Protein AF-A0A7C2YZ43-F1 (afdb_monomer)

Foldseek 3Di:
DPPPQQDFDDQVCQVPPVVPLVVLLQVLLQVVCAVVQPDFKHKDKDKDKDKWQDDDPPPDDDDDDPDDDDPPDDDDDDDPDPPDPDDDDDDDDDRDIDIDMAIWIFMATPPVRHTAEIEHEDHPQCFAPPIPSVVVVVVVVVVCLPDQHKYKYWFQHQDGHDDDDPDDDDDARIWIWTGHNVPPPDIDIDGHYRSDADDFDWGAGPPVVGTDTHRSSVSSVCSCVVVVVVVVVVPDD

Secondary structure (DSSP, 8-state):
----------THIIIIIHHHHHHHHHHHHHHHHHHHHTTTEEEEEEEEEEEE-PPPP---S----S-------------------PPPPP-------EEEEEEEEEEEETTT--EEEEEEE--HHHHSTT-HHHHHHHHHHHHHHTSSSEEEEEE--SSSPPPP-SSPPPS-SEEEEEE-GGGTT--EEEEE-TTSPPPEEEEE--TTT-EEEEEHHHHHHHHHHHTTHHHHTT---

Solvent-accessible surface area (backbone atoms only — not comparable to full-atom values): 14635 Å² total; per-residue (Å²): 130,83,80,78,73,79,86,45,72,62,73,61,39,70,78,75,38,36,88,59,48,53,62,45,40,52,51,34,48,44,65,63,43,36,79,72,35,49,86,52,28,42,64,42,87,45,77,48,78,48,71,35,77,55,81,70,72,85,74,82,77,82,91,74,81,94,74,80,87,79,81,82,76,86,73,94,72,98,68,94,68,83,72,76,85,74,80,82,81,83,90,74,88,74,67,67,69,42,83,42,80,50,65,35,37,41,32,24,38,53,88,82,60,46,72,40,25,40,40,40,64,64,52,72,51,51,17,35,81,96,35,50,45,19,54,56,44,53,54,50,51,52,56,41,71,76,40,83,34,23,42,33,42,37,37,84,54,81,70,63,53,76,84,90,65,93,65,83,78,78,97,57,52,29,41,36,38,39,33,46,47,91,53,58,93,52,65,49,75,48,72,39,46,62,88,39,77,56,61,68,42,74,43,65,51,59,84,93,74,44,62,48,74,47,50,46,39,64,34,49,52,48,32,39,60,75,70,40,46,73,58,71,69,61,75,73,128

Structure (mmCIF, N/CA/C/O backbone):
data_AF-A0A7C2YZ43-F1
#
_entry.id   AF-A0A7C2YZ43-F1
#
loop_
_atom_site.group_PDB
_atom_site.id
_atom_site.type_symbol
_atom_site.label_atom_id
_atom_site.label_alt_id
_atom_site.label_comp_id
_atom_site.label_asym_id
_atom_site.label_entity_id
_atom_site.label_seq_id
_atom_site.pdbx_PDB_ins_code
_atom_site.Cartn_x
_atom_site.Cartn_y
_atom_site.Cartn_z
_atom_site.occupancy
_atom_site.B_iso_or_equiv
_atom_site.auth_seq_id
_atom_site.auth_comp_id
_atom_site.auth_asym_id
_atom_site.auth_atom_id
_atom_site.pdbx_PDB_model_num
ATOM 1 N N . MET A 1 1 ? -14.573 28.182 -16.546 1.00 37.75 1 MET A N 1
ATOM 2 C CA . MET A 1 1 ? -13.762 27.321 -15.663 1.00 37.75 1 MET A CA 1
ATOM 3 C C . MET A 1 1 ? -13.106 26.285 -16.555 1.00 37.75 1 MET A C 1
ATOM 5 O O . MET A 1 1 ? -13.862 25.585 -17.217 1.00 37.75 1 MET A O 1
ATOM 9 N N . PRO A 1 2 ? -11.773 26.221 -16.688 1.00 37.78 2 PRO A N 1
ATOM 10 C CA . PRO A 1 2 ? -11.178 25.094 -17.389 1.00 37.78 2 PRO A CA 1
ATOM 11 C C . PRO A 1 2 ? -11.444 23.843 -16.545 1.00 37.78 2 PRO A C 1
ATOM 13 O O . PRO A 1 2 ? -11.175 23.846 -15.343 1.00 37.78 2 PRO A O 1
ATOM 16 N N . GLU A 1 3 ? -12.051 22.821 -17.145 1.00 41.09 3 GLU A N 1
ATOM 17 C CA . GLU A 1 3 ? -12.230 21.515 -16.512 1.00 41.09 3 GLU A CA 1
ATOM 18 C C . GLU A 1 3 ? -10.859 21.019 -16.047 1.00 41.09 3 GLU A C 1
ATOM 20 O O . GLU A 1 3 ? -9.943 20.830 -16.851 1.00 41.09 3 GLU A O 1
ATOM 25 N N . SER A 1 4 ? -10.695 20.856 -14.734 1.00 55.47 4 SER A N 1
ATOM 26 C CA . SER A 1 4 ? -9.526 20.191 -14.170 1.00 55.47 4 SER A CA 1
ATOM 27 C C . SER A 1 4 ? -9.536 18.759 -14.687 1.00 55.47 4 SER A C 1
ATOM 29 O O . SER A 1 4 ? -10.307 17.931 -14.204 1.00 55.47 4 SER A O 1
ATOM 31 N N . ARG A 1 5 ? -8.729 18.477 -15.713 1.00 72.44 5 ARG A N 1
ATOM 32 C CA . ARG A 1 5 ? -8.585 17.133 -16.271 1.00 72.44 5 ARG A CA 1
ATOM 33 C C . ARG A 1 5 ? -8.166 16.201 -15.135 1.00 72.44 5 ARG A C 1
ATOM 35 O O . ARG A 1 5 ? -7.139 16.440 -14.506 1.00 72.44 5 ARG A O 1
ATOM 42 N N . LEU A 1 6 ? -8.981 15.181 -14.862 1.00 77.00 6 LEU A N 1
ATOM 43 C CA . LEU A 1 6 ? -8.696 14.169 -13.847 1.00 77.00 6 LEU A CA 1
ATOM 44 C C . LEU A 1 6 ? -7.285 13.608 -14.070 1.00 77.00 6 LEU A C 1
ATOM 46 O O . LEU A 1 6 ? -6.979 13.117 -15.161 1.00 77.00 6 LEU A O 1
ATOM 50 N N . LEU A 1 7 ? -6.430 13.695 -13.051 1.00 84.12 7 LEU A N 1
ATOM 51 C CA . LEU A 1 7 ? -5.080 13.151 -13.107 1.00 84.12 7 LEU A CA 1
ATOM 52 C C . LEU A 1 7 ? -5.146 11.643 -12.863 1.00 84.12 7 LEU A C 1
ATOM 54 O O . LEU A 1 7 ? -5.208 11.197 -11.724 1.00 84.12 7 LEU A O 1
ATOM 58 N N . THR A 1 8 ? -5.131 10.839 -13.916 1.00 87.81 8 THR A N 1
ATOM 59 C CA . THR A 1 8 ? -5.101 9.381 -13.761 1.00 87.81 8 THR A CA 1
ATOM 60 C C . THR A 1 8 ? -3.666 8.863 -13.590 1.00 87.81 8 THR A C 1
ATOM 62 O O . THR A 1 8 ? -2.693 9.616 -13.719 1.00 87.81 8 THR A O 1
ATOM 65 N N . MET A 1 9 ? -3.514 7.578 -13.247 1.00 86.62 9 MET A N 1
ATOM 66 C CA . MET A 1 9 ? -2.198 6.966 -13.031 1.00 86.62 9 MET A CA 1
ATOM 67 C C . MET A 1 9 ? -1.336 7.059 -14.296 1.00 86.62 9 MET A C 1
ATOM 69 O O . MET A 1 9 ? -1.689 6.509 -15.342 1.00 86.62 9 MET A O 1
ATOM 73 N N . ASN A 1 10 ? -0.190 7.735 -14.202 1.00 85.75 10 ASN A N 1
ATOM 74 C CA . ASN A 1 10 ? 0.740 7.859 -15.316 1.00 85.75 10 ASN A CA 1
ATOM 75 C C . ASN A 1 10 ? 1.568 6.574 -15.434 1.00 85.75 10 ASN A C 1
ATOM 77 O O . ASN A 1 10 ? 2.425 6.298 -14.598 1.00 85.75 10 ASN A O 1
ATOM 81 N N . THR A 1 11 ? 1.338 5.801 -16.495 1.00 87.19 11 THR A N 1
ATOM 82 C CA . THR A 1 11 ? 1.968 4.485 -16.701 1.00 87.19 11 THR A CA 1
ATOM 83 C C . THR A 1 11 ? 3.494 4.549 -16.788 1.00 87.19 11 THR A C 1
ATOM 85 O O . THR A 1 11 ? 4.168 3.563 -16.508 1.00 87.19 11 THR A O 1
ATOM 88 N N . ARG A 1 12 ? 4.068 5.713 -17.123 1.00 88.44 12 ARG A N 1
ATOM 89 C CA . ARG A 1 12 ? 5.525 5.907 -17.161 1.00 88.44 12 ARG A CA 1
ATOM 90 C C . ARG A 1 12 ? 6.167 5.900 -15.775 1.00 88.44 12 ARG A C 1
ATOM 92 O O . ARG A 1 12 ? 7.369 5.665 -15.683 1.00 88.44 12 ARG A O 1
ATOM 99 N N . LEU A 1 13 ? 5.395 6.132 -14.708 1.00 90.50 13 LEU A N 1
ATOM 100 C CA . LEU A 1 13 ? 5.897 6.037 -13.336 1.00 90.50 13 LEU A CA 1
ATOM 101 C C . LEU A 1 13 ? 6.434 4.635 -13.050 1.00 90.50 13 LEU A C 1
ATOM 103 O O . LEU A 1 13 ? 7.532 4.516 -12.521 1.00 90.50 13 LEU A O 1
ATOM 107 N N . GLU A 1 14 ? 5.705 3.593 -13.453 1.00 90.25 14 GLU A N 1
ATOM 108 C CA . GLU A 1 14 ? 6.117 2.196 -13.270 1.00 90.25 14 GLU A CA 1
ATOM 109 C C . GLU A 1 14 ? 7.451 1.885 -13.956 1.00 90.25 14 GLU A C 1
ATOM 111 O O . GLU A 1 14 ? 8.295 1.198 -13.389 1.00 90.25 14 GLU A O 1
ATOM 116 N N . GLU A 1 15 ? 7.664 2.409 -15.163 1.00 85.62 15 GLU A N 1
ATOM 117 C CA . GLU A 1 15 ? 8.830 2.059 -15.978 1.00 85.62 15 GLU A CA 1
ATOM 118 C C . GLU A 1 15 ? 10.068 2.901 -15.669 1.00 85.62 15 GLU A C 1
ATOM 120 O O . GLU A 1 15 ? 11.186 2.408 -15.789 1.00 85.62 15 GLU A O 1
ATOM 125 N N . GLN A 1 16 ? 9.883 4.174 -15.313 1.00 88.62 16 GLN A N 1
ATOM 126 C CA . GLN A 1 16 ? 10.978 5.148 -15.295 1.00 88.62 16 GLN A CA 1
ATOM 127 C C . GLN A 1 16 ? 11.302 5.656 -13.894 1.00 88.62 16 GLN A C 1
ATOM 129 O O . GLN A 1 16 ? 12.459 5.947 -13.604 1.00 88.62 16 GLN A O 1
ATOM 134 N N . LEU A 1 17 ? 10.295 5.794 -13.027 1.00 92.50 17 LEU A N 1
ATOM 135 C CA . LEU A 1 17 ? 10.430 6.531 -11.768 1.00 92.50 17 LEU A CA 1
ATOM 136 C C . LEU A 1 17 ? 9.886 5.770 -10.557 1.00 92.50 17 LEU A C 1
ATOM 138 O O . LEU A 1 17 ? 9.711 6.372 -9.502 1.00 92.50 17 LEU A O 1
ATOM 142 N N . TRP A 1 18 ? 9.651 4.458 -10.655 1.00 92.25 18 TRP A N 1
ATOM 143 C CA . TRP A 1 18 ? 9.001 3.711 -9.577 1.00 92.25 18 TRP A CA 1
ATOM 144 C C . TRP A 1 18 ? 9.793 3.747 -8.269 1.00 92.25 18 TRP A C 1
ATOM 146 O O . TRP A 1 18 ? 9.213 3.938 -7.204 1.00 92.25 18 TRP A O 1
ATOM 156 N N . HIS A 1 19 ? 11.122 3.635 -8.353 1.00 89.56 19 HIS A N 1
ATOM 157 C CA . HIS A 1 19 ? 12.015 3.711 -7.193 1.00 89.56 19 HIS A CA 1
ATOM 158 C C . HIS A 1 19 ? 11.889 5.038 -6.422 1.00 89.56 19 HIS A C 1
ATOM 160 O O . HIS A 1 19 ? 12.095 5.070 -5.214 1.00 89.56 19 HIS A O 1
ATOM 166 N N . ASP A 1 20 ? 11.515 6.120 -7.108 1.00 92.56 20 ASP A N 1
ATOM 167 C CA . ASP A 1 20 ? 11.283 7.430 -6.503 1.00 92.56 20 ASP A CA 1
ATOM 168 C C . ASP A 1 20 ? 9.809 7.625 -6.103 1.00 92.56 20 ASP A C 1
ATOM 170 O O . ASP A 1 20 ? 9.515 8.126 -5.019 1.00 92.56 20 ASP A O 1
ATOM 174 N N . PHE A 1 21 ? 8.870 7.185 -6.942 1.00 95.38 21 PHE A N 1
ATOM 175 C CA . PHE A 1 21 ? 7.430 7.300 -6.707 1.00 95.38 21 PHE A CA 1
ATOM 176 C C . PHE A 1 21 ? 6.967 6.494 -5.495 1.00 95.38 21 PHE A C 1
ATOM 178 O O . PHE A 1 21 ? 6.260 7.022 -4.639 1.00 95.38 21 PHE A O 1
ATOM 185 N N . HIS A 1 22 ? 7.386 5.233 -5.398 1.00 95.38 22 HIS A N 1
ATOM 186 C CA . HIS A 1 22 ? 6.966 4.300 -4.353 1.00 95.38 22 HIS A CA 1
ATOM 187 C C . HIS A 1 22 ? 7.182 4.835 -2.926 1.00 95.38 22 HIS A C 1
ATOM 189 O O . HIS A 1 22 ? 6.198 4.953 -2.188 1.00 95.38 22 HIS A O 1
ATOM 195 N N . PRO A 1 23 ? 8.395 5.262 -2.521 1.00 94.94 23 PRO A N 1
ATOM 196 C CA . PRO A 1 23 ? 8.593 5.815 -1.185 1.00 94.94 23 PRO A CA 1
ATOM 197 C C . PRO A 1 23 ? 7.867 7.152 -0.983 1.00 94.94 23 PRO A C 1
ATOM 199 O O . PRO A 1 23 ? 7.385 7.418 0.119 1.00 94.94 23 PRO A O 1
ATOM 202 N N . ASN A 1 24 ? 7.743 7.990 -2.019 1.00 96.94 24 ASN A N 1
ATOM 203 C CA . ASN A 1 24 ? 7.009 9.252 -1.915 1.00 96.94 24 ASN A CA 1
ATOM 204 C C . ASN A 1 24 ? 5.505 9.033 -1.702 1.00 96.94 24 ASN A C 1
ATOM 206 O O . ASN A 1 24 ? 4.902 9.767 -0.915 1.00 96.94 24 ASN A O 1
ATOM 210 N N . MET A 1 25 ? 4.925 8.018 -2.346 1.00 97.75 25 MET A N 1
ATOM 211 C CA . MET A 1 25 ? 3.531 7.617 -2.161 1.00 97.75 25 MET A CA 1
ATOM 212 C C . MET A 1 25 ? 3.298 7.085 -0.745 1.00 97.75 25 MET A C 1
ATOM 214 O O . MET A 1 25 ? 2.351 7.510 -0.092 1.00 97.75 25 MET A O 1
ATOM 218 N N . ILE A 1 26 ? 4.196 6.242 -0.217 1.00 98.12 26 ILE A N 1
ATOM 219 C CA . ILE A 1 26 ? 4.133 5.764 1.178 1.00 98.12 26 ILE A CA 1
ATOM 220 C C . ILE A 1 26 ? 4.111 6.937 2.163 1.00 98.12 26 ILE A C 1
ATOM 222 O O . ILE A 1 26 ? 3.270 6.983 3.060 1.00 98.12 26 ILE A O 1
ATOM 226 N N . VAL A 1 27 ? 4.996 7.921 1.977 1.00 98.00 27 VAL A N 1
ATOM 227 C CA . VAL A 1 27 ? 5.023 9.120 2.827 1.00 98.00 27 VAL A CA 1
ATOM 228 C C . VAL A 1 27 ? 3.712 9.903 2.718 1.00 98.00 27 VAL A C 1
ATOM 230 O O . VAL A 1 27 ? 3.183 10.338 3.738 1.00 98.00 27 VAL A O 1
ATOM 233 N N . SER A 1 28 ? 3.162 10.063 1.512 1.00 98.25 28 SER A N 1
ATOM 234 C CA . SER A 1 28 ? 1.882 10.751 1.319 1.00 98.25 28 SER A CA 1
ATOM 235 C C . SER A 1 28 ? 0.711 9.993 1.962 1.00 98.25 28 SER A C 1
ATOM 237 O O . SER A 1 28 ? -0.116 10.633 2.611 1.00 98.25 28 SER A O 1
ATOM 239 N N . ILE A 1 29 ? 0.659 8.656 1.869 1.00 98.62 29 ILE A N 1
ATOM 240 C CA . ILE A 1 29 ? -0.343 7.825 2.565 1.00 98.62 29 ILE A CA 1
ATOM 241 C C . ILE A 1 29 ? -0.216 8.024 4.079 1.00 98.62 29 ILE A C 1
ATOM 243 O O . ILE A 1 29 ? -1.204 8.324 4.749 1.00 98.62 29 ILE A O 1
ATOM 247 N N . HIS A 1 30 ? 0.999 7.920 4.622 1.00 98.50 30 HIS A N 1
ATOM 248 C CA . HIS A 1 30 ? 1.261 8.134 6.043 1.00 98.50 30 HIS A CA 1
ATOM 249 C C . HIS A 1 30 ? 0.779 9.521 6.506 1.00 98.50 30 HIS A C 1
ATOM 251 O O . HIS A 1 30 ? 0.013 9.626 7.464 1.00 98.50 30 HIS A O 1
ATOM 257 N N . SER A 1 31 ? 1.169 10.591 5.805 1.00 98.06 31 SER A N 1
ATOM 258 C CA . SER A 1 31 ? 0.752 11.962 6.128 1.00 98.06 31 SER A CA 1
ATOM 259 C C . SER A 1 31 ? -0.758 12.171 6.017 1.00 98.06 31 SER A C 1
ATOM 261 O O . SER A 1 31 ? -1.320 12.955 6.780 1.00 98.06 31 SER A O 1
ATOM 263 N N . TRP A 1 32 ? -1.424 11.467 5.101 1.00 98.44 32 TRP A N 1
ATOM 264 C CA . TRP A 1 32 ? -2.876 11.506 4.966 1.00 98.44 32 TRP A CA 1
ATOM 265 C C . TRP A 1 32 ? -3.573 10.794 6.139 1.00 98.44 32 TRP A C 1
ATOM 267 O O . TRP A 1 32 ? -4.576 11.294 6.656 1.00 98.44 32 TRP A O 1
ATOM 277 N N . LEU A 1 33 ? -3.030 9.662 6.597 1.00 98.50 33 LEU A N 1
ATOM 278 C CA . LEU A 1 33 ? -3.612 8.844 7.664 1.00 98.50 33 LEU A CA 1
ATOM 279 C C . LEU A 1 33 ? -3.413 9.441 9.058 1.00 98.50 33 LEU A C 1
ATOM 281 O O . LEU A 1 33 ? -4.357 9.468 9.842 1.00 98.50 33 LEU A O 1
ATOM 285 N N . MET A 1 34 ? -2.221 9.952 9.373 1.00 98.00 34 MET A N 1
ATOM 286 C CA . MET A 1 34 ? -1.871 10.441 10.714 1.00 98.00 34 MET A CA 1
ATOM 287 C C . MET A 1 34 ? -2.926 11.344 11.386 1.00 98.00 34 MET A C 1
ATOM 289 O O . MET A 1 34 ? -3.354 11.012 12.493 1.00 98.00 34 MET A O 1
ATOM 293 N N . PRO A 1 35 ? -3.414 12.439 10.765 1.00 97.88 35 PRO A N 1
ATOM 294 C CA . PRO A 1 35 ? -4.409 13.306 11.402 1.00 97.88 35 PRO A CA 1
ATOM 295 C C . PRO A 1 35 ? -5.778 12.638 11.608 1.00 97.88 35 PRO A C 1
ATOM 297 O O . PRO A 1 35 ? -6.578 13.142 12.387 1.00 97.88 35 PRO A O 1
ATOM 300 N N . ARG A 1 36 ? -6.059 11.529 10.912 1.00 98.00 36 ARG A N 1
ATOM 301 C CA . ARG A 1 36 ? -7.315 10.766 11.007 1.00 98.00 36 ARG A CA 1
ATOM 302 C C . ARG A 1 36 ? -7.227 9.594 11.984 1.00 98.00 36 ARG A C 1
ATOM 304 O O . ARG A 1 36 ? -8.254 9.120 12.448 1.00 98.00 36 ARG A O 1
ATOM 311 N N . LEU A 1 37 ? -6.012 9.133 12.271 1.00 98.00 37 LEU A N 1
ATOM 312 C CA . LEU A 1 37 ? -5.727 8.056 13.220 1.00 98.00 37 LEU A CA 1
ATOM 313 C C . LEU A 1 37 ? -5.577 8.574 14.656 1.00 98.00 37 LEU A C 1
ATOM 315 O O . LEU A 1 37 ? -5.951 7.894 15.615 1.00 98.00 37 LEU A O 1
ATOM 319 N N . LEU A 1 38 ? -5.044 9.786 14.816 1.00 96.00 38 LEU A N 1
ATOM 320 C CA . LEU A 1 38 ? -4.855 10.390 16.130 1.00 96.00 38 LEU A CA 1
ATOM 321 C C . LEU A 1 38 ? -6.195 10.729 16.813 1.00 96.00 38 LEU A C 1
ATOM 323 O O . LEU A 1 38 ? -7.159 11.098 16.144 1.00 96.00 38 LEU A O 1
ATOM 327 N N . PRO A 1 39 ? -6.256 10.671 18.158 1.00 96.31 39 PRO A N 1
ATOM 328 C CA . PRO A 1 39 ? -5.169 10.323 19.083 1.00 96.31 39 PRO A CA 1
ATOM 329 C C . PRO A 1 39 ? -5.066 8.820 19.405 1.00 96.31 39 PRO A C 1
ATOM 331 O O . PRO A 1 39 ? -4.161 8.428 20.135 1.00 96.31 39 PRO A O 1
ATOM 334 N N . LYS A 1 40 ? -5.999 7.989 18.923 1.00 97.62 40 LYS A N 1
ATOM 335 C CA . LYS A 1 40 ? -6.115 6.573 19.317 1.00 97.62 40 LYS A CA 1
ATOM 336 C C . LYS A 1 40 ? -5.129 5.651 18.604 1.00 97.62 40 LYS A C 1
ATOM 338 O O . LYS A 1 40 ? -4.800 4.597 19.133 1.00 97.62 40 LYS A O 1
ATOM 343 N N . TYR A 1 41 ? -4.668 6.042 17.424 1.00 98.50 41 TYR A N 1
ATOM 344 C CA . TYR A 1 41 ? -3.772 5.256 16.589 1.00 98.50 41 TYR A CA 1
ATOM 345 C C . TYR A 1 41 ? -2.663 6.135 16.018 1.00 98.50 41 TYR A C 1
ATOM 347 O O . TYR A 1 41 ? -2.804 7.354 15.900 1.00 98.50 41 TYR A O 1
ATOM 355 N N . ALA A 1 42 ? -1.566 5.502 15.618 1.00 98.12 42 ALA A N 1
ATOM 356 C CA . ALA A 1 42 ? -0.506 6.133 14.845 1.00 98.12 42 ALA A CA 1
ATOM 357 C C . ALA A 1 42 ? -0.121 5.247 13.660 1.00 98.12 42 ALA A C 1
ATOM 359 O O . ALA A 1 42 ? -0.029 4.031 13.799 1.00 98.12 42 ALA A O 1
ATOM 360 N N . ALA A 1 43 ? 0.130 5.868 12.509 1.00 98.25 43 ALA A N 1
ATOM 361 C CA . ALA A 1 43 ? 0.821 5.223 11.402 1.00 98.25 43 ALA A CA 1
ATOM 362 C C . ALA A 1 43 ? 2.337 5.360 11.605 1.00 98.25 43 ALA A C 1
ATOM 364 O O . ALA A 1 43 ? 2.824 6.405 12.032 1.00 98.25 43 ALA A O 1
ATOM 365 N N . GLN A 1 44 ? 3.081 4.308 11.291 1.00 98.06 44 GLN A N 1
ATOM 366 C CA . GLN A 1 44 ? 4.538 4.242 11.358 1.00 98.06 44 GLN A CA 1
ATOM 367 C C . GLN A 1 44 ? 5.052 3.719 10.022 1.00 98.06 44 GLN A C 1
ATOM 369 O O . GLN A 1 44 ? 4.496 2.766 9.481 1.00 98.06 44 GLN A O 1
ATOM 374 N N . ILE A 1 45 ? 6.077 4.360 9.463 1.00 97.69 45 ILE A N 1
ATOM 375 C CA . ILE A 1 45 ? 6.757 3.848 8.270 1.00 97.69 45 ILE A CA 1
ATOM 376 C C . ILE A 1 45 ? 7.868 2.928 8.755 1.00 97.69 45 ILE A C 1
ATOM 378 O O . ILE A 1 45 ? 8.848 3.394 9.331 1.00 97.69 45 ILE A O 1
ATOM 382 N N . GLU A 1 46 ? 7.701 1.641 8.498 1.00 95.69 46 GLU A N 1
ATOM 383 C CA . GLU A 1 46 ? 8.649 0.598 8.862 1.00 95.69 46 GLU A CA 1
ATOM 384 C C . GLU A 1 46 ? 9.382 0.096 7.617 1.00 95.69 46 GLU A C 1
ATOM 386 O O . GLU A 1 46 ? 8.930 0.285 6.483 1.00 95.69 46 GLU A O 1
ATOM 391 N N . GLU A 1 47 ? 10.527 -0.551 7.816 1.00 89.44 47 GLU A N 1
ATOM 392 C CA . GLU A 1 47 ? 11.355 -1.075 6.733 1.00 89.44 47 GLU A CA 1
ATOM 393 C C . GLU A 1 47 ? 11.776 -2.518 7.011 1.00 89.44 47 GLU A C 1
ATOM 395 O O . GLU A 1 47 ? 12.052 -2.900 8.148 1.00 89.44 47 GLU A O 1
ATOM 400 N N . ARG A 1 48 ? 11.848 -3.326 5.953 1.00 83.56 48 ARG A N 1
ATOM 401 C CA . ARG A 1 48 ? 12.432 -4.669 5.987 1.00 83.56 48 ARG A CA 1
ATOM 402 C C . ARG A 1 48 ? 13.600 -4.763 5.016 1.00 83.56 48 ARG A C 1
ATOM 404 O O . ARG A 1 48 ? 13.533 -4.203 3.923 1.00 83.56 48 ARG A O 1
ATOM 411 N N . VAL A 1 49 ? 14.622 -5.526 5.397 1.00 82.62 49 VAL A N 1
ATOM 412 C CA . VAL A 1 49 ? 15.768 -5.847 4.538 1.00 82.62 49 VAL A CA 1
ATOM 413 C C . VAL A 1 49 ? 15.690 -7.312 4.127 1.00 82.62 49 VAL A C 1
ATOM 415 O O . VAL A 1 49 ? 15.462 -8.177 4.972 1.00 82.62 49 VAL A O 1
ATOM 418 N N . TYR A 1 50 ? 15.881 -7.597 2.845 1.00 80.25 50 TYR A N 1
ATOM 419 C CA . TYR A 1 50 ? 16.087 -8.955 2.344 1.00 80.25 50 TYR A CA 1
ATOM 420 C C . TYR A 1 50 ? 17.194 -8.971 1.298 1.00 80.25 50 TYR A C 1
ATOM 422 O O . TYR A 1 50 ? 17.601 -7.932 0.787 1.00 80.25 50 TYR A O 1
ATOM 430 N N . VAL A 1 51 ? 17.695 -10.161 0.989 1.00 81.56 51 VAL A N 1
ATOM 431 C CA . VAL A 1 51 ? 18.752 -10.344 -0.001 1.00 81.56 51 VAL A CA 1
ATOM 432 C C . VAL A 1 51 ? 18.130 -10.738 -1.333 1.00 81.56 51 VAL A C 1
ATOM 434 O O . VAL A 1 51 ? 17.344 -11.682 -1.397 1.00 81.56 51 VAL A O 1
ATOM 437 N N . GLU A 1 52 ? 18.490 -10.025 -2.394 1.00 79.62 52 GLU A N 1
ATOM 438 C CA . GLU A 1 52 ? 18.083 -10.339 -3.756 1.00 79.62 52 GLU A CA 1
ATOM 439 C C . GLU A 1 52 ? 19.269 -10.858 -4.569 1.00 79.62 52 GLU A C 1
ATOM 441 O O . GLU A 1 52 ? 20.288 -10.183 -4.727 1.00 79.62 52 GLU A O 1
ATOM 446 N N . HIS A 1 53 ? 19.114 -12.059 -5.119 1.00 76.00 53 HIS A N 1
ATOM 447 C CA . HIS A 1 53 ? 20.042 -12.659 -6.065 1.00 76.00 53 HIS A CA 1
ATOM 448 C C . HIS A 1 53 ? 19.562 -12.280 -7.470 1.00 76.00 53 HIS A C 1
ATOM 450 O O . HIS A 1 53 ? 18.618 -12.856 -8.015 1.00 76.00 53 HIS A O 1
ATOM 456 N N . THR A 1 54 ? 20.145 -11.227 -8.039 1.00 64.19 54 THR A N 1
ATOM 457 C CA . THR A 1 54 ? 19.820 -10.771 -9.395 1.00 64.19 54 THR A CA 1
ATOM 458 C C . THR A 1 54 ? 20.564 -11.587 -10.453 1.00 64.19 54 THR A C 1
ATOM 460 O O . THR A 1 54 ? 21.659 -12.099 -10.210 1.00 64.19 54 THR A O 1
ATOM 463 N N . GLU A 1 55 ? 19.984 -11.694 -11.656 1.00 55.22 55 GLU A N 1
ATOM 464 C CA . GLU A 1 55 ? 20.777 -12.060 -12.831 1.00 55.22 55 GLU A CA 1
ATOM 465 C C . GLU A 1 55 ? 21.801 -10.947 -13.097 1.00 55.22 55 GLU A C 1
ATOM 467 O O . GLU A 1 55 ? 21.462 -9.765 -12.975 1.00 55.22 55 GLU A O 1
ATOM 472 N N . PRO A 1 56 ? 23.055 -11.294 -13.420 1.00 48.19 56 PRO A N 1
ATOM 473 C CA . PRO A 1 56 ? 24.131 -10.322 -13.487 1.00 48.19 56 PRO A CA 1
ATOM 474 C C . PRO A 1 56 ? 23.854 -9.280 -14.576 1.00 48.19 56 PRO A C 1
ATOM 476 O O . PRO A 1 56 ? 23.839 -9.589 -15.766 1.00 48.19 56 PRO A O 1
ATOM 479 N N . VAL A 1 57 ? 23.718 -8.013 -14.178 1.00 50.62 57 VAL A N 1
ATOM 480 C CA . VAL A 1 57 ? 24.017 -6.898 -15.083 1.00 50.62 57 VAL A CA 1
ATOM 481 C C . VAL A 1 57 ? 25.523 -6.980 -15.342 1.00 50.62 57 VAL A C 1
ATOM 483 O O . VAL A 1 57 ? 26.278 -7.008 -14.366 1.00 50.62 57 VAL A O 1
ATOM 486 N N . PRO A 1 58 ? 26.004 -7.063 -16.598 1.00 43.09 58 PRO A N 1
ATOM 487 C CA . PRO A 1 58 ? 27.432 -7.154 -16.857 1.00 43.09 58 PRO A CA 1
ATOM 488 C C . PRO A 1 58 ? 28.120 -5.911 -16.289 1.00 43.09 58 PRO A C 1
ATOM 490 O O . PRO A 1 58 ? 28.018 -4.813 -16.839 1.00 43.09 58 PRO A O 1
ATOM 493 N N . ALA A 1 59 ? 28.808 -6.088 -15.161 1.00 48.78 59 ALA A N 1
ATOM 494 C CA . ALA A 1 59 ? 29.626 -5.062 -14.546 1.00 48.78 59 ALA A CA 1
ATOM 495 C C . ALA A 1 59 ? 30.809 -4.797 -15.479 1.00 48.78 59 ALA A C 1
ATOM 497 O O . ALA A 1 59 ? 31.825 -5.494 -15.466 1.00 48.78 59 ALA A O 1
ATOM 498 N N . ARG A 1 60 ? 30.673 -3.802 -16.354 1.00 49.00 60 ARG A N 1
ATOM 499 C CA . ARG A 1 60 ? 31.818 -3.272 -17.082 1.00 49.00 60 ARG A CA 1
ATOM 500 C C . ARG A 1 60 ? 32.688 -2.539 -16.056 1.00 49.00 60 ARG A C 1
ATOM 502 O O . ARG A 1 60 ? 32.272 -1.495 -15.577 1.00 49.00 60 ARG A O 1
ATOM 509 N N . GLN A 1 61 ? 33.892 -3.079 -15.810 1.00 45.88 61 GLN A N 1
ATOM 510 C CA . GLN A 1 61 ? 34.974 -2.549 -14.950 1.00 45.88 61 GLN A CA 1
ATOM 511 C C . GLN A 1 61 ? 34.731 -2.778 -13.440 1.00 45.88 61 GLN A C 1
ATOM 513 O O . GLN A 1 61 ? 33.652 -2.511 -12.944 1.00 45.88 61 GLN A O 1
ATOM 518 N N . VAL A 1 62 ? 35.650 -3.277 -12.608 1.00 47.09 62 VAL A N 1
ATOM 519 C CA . VAL A 1 62 ? 37.118 -3.292 -12.616 1.00 47.09 62 VAL A CA 1
ATOM 520 C C . VAL A 1 62 ? 37.572 -4.563 -11.875 1.00 47.09 62 VAL A C 1
ATOM 522 O O . VAL A 1 62 ? 37.390 -4.655 -10.667 1.00 47.09 62 VAL A O 1
ATOM 525 N N . PHE A 1 63 ? 38.207 -5.520 -12.554 1.00 42.41 63 PHE A N 1
ATOM 526 C CA . PHE A 1 63 ? 39.125 -6.444 -11.879 1.00 42.41 63 PHE A CA 1
ATOM 527 C C . PHE A 1 63 ? 40.539 -6.019 -12.274 1.00 42.41 63 PHE A C 1
ATOM 529 O O . PHE A 1 63 ? 40.954 -6.219 -13.415 1.00 42.41 63 PHE A O 1
ATOM 536 N N . ARG A 1 64 ? 41.244 -5.341 -11.365 1.00 45.00 64 ARG A N 1
ATOM 537 C CA . ARG A 1 64 ? 42.679 -5.060 -11.485 1.00 45.00 64 ARG A CA 1
ATOM 538 C C . ARG A 1 64 ? 43.392 -5.956 -10.475 1.00 45.00 64 ARG A C 1
ATOM 540 O O . ARG A 1 64 ? 43.258 -5.703 -9.285 1.00 45.00 64 ARG A O 1
ATOM 547 N N . PRO A 1 65 ? 44.089 -7.017 -10.904 1.00 44.94 65 PRO A N 1
ATOM 548 C CA . PRO A 1 65 ? 44.975 -7.735 -10.003 1.00 44.94 65 PRO A CA 1
ATOM 549 C C . PRO A 1 65 ? 46.149 -6.812 -9.643 1.00 44.94 65 PRO A C 1
ATOM 551 O O . PRO A 1 65 ? 46.827 -6.303 -10.533 1.00 44.94 65 PRO A O 1
ATOM 554 N N . ASP A 1 66 ? 46.370 -6.576 -8.350 1.00 48.88 66 ASP A N 1
ATOM 555 C CA . ASP A 1 66 ? 47.323 -5.562 -7.870 1.00 48.88 66 ASP A CA 1
ATOM 556 C C . ASP A 1 66 ? 48.802 -5.951 -8.014 1.00 48.88 66 ASP A C 1
ATOM 558 O O . ASP A 1 66 ? 49.675 -5.116 -7.796 1.00 48.88 66 ASP A O 1
ATOM 562 N N . VAL A 1 67 ? 49.132 -7.182 -8.415 1.00 47.44 67 VAL A N 1
ATOM 563 C CA . VAL A 1 67 ? 50.529 -7.588 -8.617 1.00 47.44 67 VAL A CA 1
ATOM 564 C C . VAL A 1 67 ? 50.637 -8.629 -9.731 1.00 47.44 67 VAL A C 1
ATOM 566 O O . VAL A 1 67 ? 50.141 -9.746 -9.606 1.00 47.44 67 VAL A O 1
ATOM 569 N N . VAL A 1 68 ? 51.374 -8.287 -10.790 1.00 45.78 68 VAL A N 1
ATOM 570 C CA . VAL A 1 68 ? 52.006 -9.254 -11.696 1.00 45.78 68 VAL A CA 1
ATOM 571 C C . VAL A 1 68 ? 53.504 -9.201 -11.407 1.00 45.78 68 VAL A C 1
ATOM 573 O O . VAL A 1 68 ? 54.167 -8.221 -11.736 1.00 45.78 68 VAL A O 1
ATOM 576 N N . ILE A 1 69 ? 54.049 -10.227 -10.746 1.00 43.47 69 ILE A N 1
ATOM 577 C CA . ILE A 1 69 ? 55.501 -10.354 -10.569 1.00 43.47 69 ILE A CA 1
ATOM 578 C C . ILE A 1 69 ? 56.065 -10.930 -11.869 1.00 43.47 69 ILE A C 1
ATOM 580 O O . ILE A 1 69 ? 55.978 -12.133 -12.107 1.00 43.47 69 ILE A O 1
ATOM 584 N N . HIS A 1 70 ? 56.656 -10.085 -12.712 1.00 42.66 70 HIS A N 1
ATOM 585 C CA . HIS A 1 70 ? 57.565 -10.555 -13.752 1.00 42.66 70 HIS A CA 1
ATOM 586 C C . HIS A 1 70 ? 58.943 -10.764 -13.123 1.00 42.66 70 HIS A C 1
ATOM 588 O O . HIS A 1 70 ? 59.676 -9.812 -12.867 1.00 42.66 70 HIS A O 1
ATOM 594 N N . THR A 1 71 ? 59.302 -12.014 -12.842 1.00 36.78 71 THR A N 1
ATOM 595 C CA . THR A 1 71 ? 60.693 -12.378 -12.569 1.00 36.78 71 THR A CA 1
ATOM 596 C C . THR A 1 71 ? 61.457 -12.422 -13.889 1.00 36.78 71 THR A C 1
ATOM 598 O O . THR A 1 71 ? 61.523 -13.453 -14.556 1.00 36.78 71 THR A O 1
ATOM 601 N N . GLU A 1 72 ? 62.056 -11.298 -14.281 1.00 44.53 72 GLU A N 1
ATOM 602 C CA . GLU A 1 72 ? 63.176 -11.330 -15.221 1.00 44.53 72 GLU A CA 1
ATOM 603 C C . GLU A 1 72 ? 64.408 -11.854 -14.478 1.00 44.53 72 GLU A C 1
ATOM 605 O O . GLU A 1 72 ? 65.122 -11.124 -13.794 1.00 44.53 72 GLU A O 1
ATOM 610 N N . THR A 1 73 ? 64.654 -13.158 -14.579 1.00 35.34 73 THR A N 1
ATOM 611 C CA . THR A 1 73 ? 65.959 -13.719 -14.233 1.00 35.34 73 THR A CA 1
ATOM 612 C C . THR A 1 73 ? 66.889 -13.547 -15.427 1.00 35.34 73 THR A C 1
ATOM 614 O O . THR A 1 73 ? 66.809 -14.305 -16.394 1.00 35.34 73 THR A O 1
ATOM 617 N N . ALA A 1 74 ? 67.788 -12.566 -15.349 1.00 44.91 74 ALA A N 1
ATOM 618 C CA . ALA A 1 74 ? 69.024 -12.589 -16.116 1.00 44.91 74 ALA A CA 1
ATOM 619 C C . ALA A 1 74 ? 69.892 -13.757 -15.615 1.00 44.91 74 ALA A C 1
ATOM 621 O O . ALA A 1 74 ? 70.165 -13.858 -14.419 1.00 44.91 74 ALA A O 1
ATOM 622 N N . GLY A 1 75 ? 70.314 -14.642 -16.520 1.00 36.25 75 GLY A N 1
ATOM 623 C CA . GLY A 1 75 ? 71.267 -15.706 -16.208 1.00 36.25 75 GLY A CA 1
ATOM 624 C C . GLY A 1 75 ? 71.145 -16.907 -17.136 1.00 36.25 75 GLY A C 1
ATOM 625 O O . GLY A 1 75 ? 70.294 -17.771 -16.943 1.00 36.25 75 GLY A O 1
ATOM 626 N N . GLU A 1 76 ? 72.018 -16.965 -18.139 1.00 45.41 76 GLU A N 1
ATOM 627 C CA . GLU A 1 76 ? 72.241 -18.146 -18.970 1.00 45.41 76 GLU A CA 1
ATOM 628 C C . GLU A 1 76 ? 72.668 -19.339 -18.100 1.00 45.41 76 GLU A C 1
ATOM 630 O O . GLU A 1 76 ? 73.667 -19.290 -17.385 1.00 45.41 76 GLU A O 1
ATOM 635 N N . GLY A 1 77 ? 71.915 -20.435 -18.177 1.00 39.34 77 GLY A N 1
ATOM 636 C CA . GLY A 1 77 ? 72.250 -21.686 -17.506 1.00 39.34 77 GLY A CA 1
ATOM 637 C C . GLY A 1 77 ? 71.200 -22.755 -17.773 1.00 39.34 77 GLY A C 1
ATOM 638 O O . GLY A 1 77 ? 70.103 -22.716 -17.225 1.00 39.34 77 GLY A O 1
ATOM 639 N N . ARG A 1 78 ? 71.528 -23.715 -18.646 1.00 47.81 78 ARG A N 1
ATOM 640 C CA . ARG A 1 78 ? 70.696 -24.886 -18.967 1.00 47.81 78 ARG A CA 1
ATOM 641 C C . ARG A 1 78 ? 70.311 -25.654 -17.695 1.00 47.81 78 ARG A C 1
ATOM 643 O O . ARG A 1 78 ? 71.134 -26.366 -17.133 1.00 47.81 78 ARG A O 1
ATOM 650 N N . ALA A 1 79 ? 69.030 -25.610 -17.345 1.00 41.28 79 ALA A N 1
ATOM 651 C CA . ALA A 1 79 ? 68.351 -26.654 -16.590 1.00 41.28 79 ALA A CA 1
ATOM 652 C C . ALA A 1 79 ? 66.993 -26.905 -17.256 1.00 41.28 79 ALA A C 1
ATOM 654 O O . ALA A 1 79 ? 66.156 -26.009 -17.363 1.00 41.28 79 ALA A O 1
ATOM 655 N N . GLN A 1 80 ? 66.796 -28.123 -17.758 1.00 50.84 80 GLN A N 1
ATOM 656 C CA . GLN A 1 80 ? 65.542 -28.576 -18.349 1.00 50.84 80 GLN A CA 1
ATOM 657 C C . GLN A 1 80 ? 64.548 -28.837 -17.209 1.00 50.84 80 GLN A C 1
ATOM 659 O O . GLN A 1 80 ? 64.358 -29.966 -16.772 1.00 50.84 80 GLN A O 1
ATOM 664 N N . ALA A 1 81 ? 63.964 -27.768 -16.670 1.00 49.78 81 ALA A N 1
ATOM 665 C CA . ALA A 1 81 ? 62.834 -27.864 -15.763 1.00 49.78 81 ALA A CA 1
ATOM 666 C C . ALA A 1 81 ? 61.569 -28.041 -16.608 1.00 49.78 81 ALA A C 1
ATOM 668 O O . ALA A 1 81 ? 61.216 -27.166 -17.402 1.00 49.78 81 ALA A O 1
ATOM 669 N N . SER A 1 82 ? 60.886 -29.174 -16.452 1.00 52.91 82 SER A N 1
ATOM 670 C CA . SER A 1 82 ? 59.518 -29.352 -16.931 1.00 52.91 82 SER A CA 1
ATOM 671 C C . SER A 1 82 ? 58.635 -28.295 -16.263 1.00 52.91 82 SER A C 1
ATOM 673 O O . SER A 1 82 ? 58.190 -28.473 -15.129 1.00 52.91 82 SER A O 1
ATOM 675 N N . ARG A 1 83 ? 58.421 -27.159 -16.938 1.00 52.75 83 ARG A N 1
ATOM 676 C CA . ARG A 1 83 ? 57.410 -26.180 -16.535 1.00 52.75 83 ARG A CA 1
ATOM 677 C C . ARG A 1 83 ? 56.064 -26.887 -16.618 1.00 52.75 83 ARG A C 1
ATOM 679 O O . ARG A 1 83 ? 55.603 -27.197 -17.714 1.00 52.75 83 ARG A O 1
ATOM 686 N N . ALA A 1 84 ? 55.460 -27.174 -15.467 1.00 59.16 84 ALA A N 1
ATOM 687 C CA . ALA A 1 84 ? 54.052 -27.527 -15.419 1.00 59.16 84 ALA A CA 1
ATOM 688 C C . ALA A 1 84 ? 53.281 -26.423 -16.157 1.00 59.16 84 ALA A C 1
ATOM 690 O O . ALA A 1 84 ? 53.475 -25.241 -15.864 1.00 59.16 84 ALA A O 1
ATOM 691 N N . ALA A 1 85 ? 52.481 -26.797 -17.156 1.00 61.12 85 ALA A N 1
ATOM 692 C CA . ALA A 1 85 ? 51.612 -25.855 -17.844 1.00 61.12 85 ALA A CA 1
ATOM 693 C C . ALA A 1 85 ? 50.596 -25.336 -16.819 1.00 61.12 85 ALA A C 1
ATOM 695 O O . ALA A 1 85 ? 49.682 -26.055 -16.420 1.00 61.12 85 ALA A O 1
ATOM 696 N N . VAL A 1 86 ? 50.814 -24.120 -16.321 1.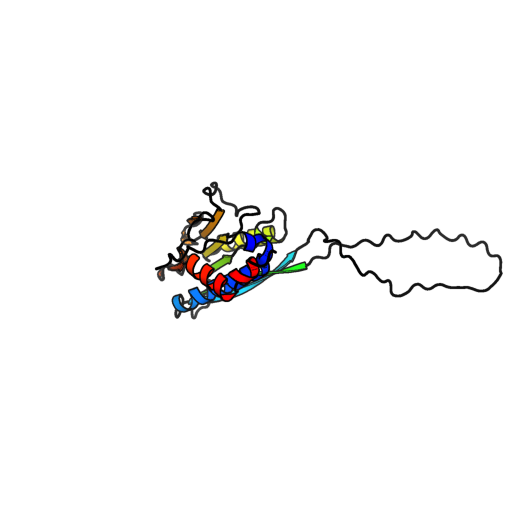00 68.38 86 VAL A N 1
ATOM 697 C CA . VAL A 1 86 ? 49.879 -23.460 -15.412 1.00 68.38 86 VAL A CA 1
ATOM 698 C C . VAL A 1 86 ? 48.674 -23.046 -16.249 1.00 68.38 86 VAL A C 1
ATOM 700 O O . VAL A 1 86 ? 48.834 -22.335 -17.238 1.00 68.38 86 VAL A O 1
ATOM 703 N N . ALA A 1 87 ? 47.485 -23.529 -15.888 1.00 71.50 87 ALA A N 1
ATOM 704 C CA . ALA A 1 87 ? 46.251 -23.131 -16.554 1.00 71.50 87 ALA A CA 1
ATOM 705 C C . ALA A 1 87 ? 46.014 -21.627 -16.351 1.00 71.50 87 ALA A C 1
ATOM 707 O O . ALA A 1 87 ? 46.090 -21.134 -15.223 1.00 71.50 87 ALA A O 1
ATOM 708 N N . GLU A 1 88 ? 45.727 -20.903 -17.432 1.00 73.38 88 GLU A N 1
ATOM 709 C CA . GLU A 1 88 ? 45.381 -19.485 -17.347 1.00 73.38 88 GLU A CA 1
ATOM 710 C C . GLU A 1 88 ? 43.976 -19.325 -16.741 1.00 73.38 88 GLU A C 1
ATOM 712 O O . GLU A 1 88 ? 43.033 -19.986 -17.193 1.00 73.38 88 GLU A O 1
ATOM 717 N N . PRO A 1 89 ? 43.801 -18.481 -15.706 1.00 68.81 89 PRO A N 1
ATOM 718 C CA . PRO A 1 89 ? 42.503 -18.308 -15.076 1.00 68.81 89 PRO A CA 1
ATOM 719 C C . PRO A 1 89 ? 41.563 -17.496 -15.974 1.00 68.81 89 PRO A C 1
ATOM 721 O O . PRO A 1 89 ? 41.888 -16.388 -16.402 1.00 68.81 89 PRO A O 1
ATOM 724 N N . ALA A 1 90 ? 40.350 -18.007 -16.189 1.00 82.06 90 ALA A N 1
ATOM 725 C CA . ALA A 1 90 ? 39.257 -17.209 -16.729 1.00 82.06 90 ALA A CA 1
ATOM 726 C C . ALA A 1 90 ? 38.696 -16.301 -15.622 1.00 82.06 90 ALA A C 1
ATOM 728 O O . ALA A 1 90 ? 38.171 -16.784 -14.618 1.00 82.06 90 ALA A O 1
ATOM 729 N N . ILE A 1 91 ? 38.802 -14.983 -15.802 1.00 79.50 91 ILE A N 1
ATOM 730 C CA . ILE A 1 91 ? 38.209 -14.002 -14.886 1.00 79.50 91 ILE A CA 1
ATOM 731 C C . ILE A 1 91 ? 36.745 -13.816 -15.281 1.00 79.50 91 ILE A C 1
ATOM 733 O O . ILE A 1 91 ? 36.444 -13.263 -16.337 1.00 79.50 91 ILE A O 1
ATOM 737 N N . LEU A 1 92 ? 35.839 -14.288 -14.426 1.00 80.50 92 LEU A N 1
ATOM 738 C CA . LEU A 1 92 ? 34.393 -14.191 -14.609 1.00 80.50 92 LEU A CA 1
ATOM 739 C C . LEU A 1 92 ? 33.777 -13.369 -13.473 1.00 80.50 92 LEU A C 1
ATOM 741 O O . LEU A 1 92 ? 34.241 -13.417 -12.334 1.00 80.50 92 LEU A O 1
ATOM 745 N N . THR A 1 93 ? 32.721 -12.616 -13.775 1.00 76.19 93 THR A N 1
ATOM 746 C CA . THR A 1 93 ? 31.964 -11.867 -12.767 1.00 76.19 93 THR A CA 1
ATOM 747 C C . THR A 1 93 ? 30.973 -12.796 -12.079 1.00 76.19 93 THR A C 1
ATOM 749 O O . THR A 1 93 ? 30.123 -13.398 -12.735 1.00 76.19 93 THR A O 1
ATOM 752 N N . LEU A 1 94 ? 31.073 -12.898 -10.755 1.00 70.88 94 LEU A N 1
ATOM 753 C CA . LEU A 1 94 ? 30.081 -13.601 -9.949 1.00 70.88 94 LEU A CA 1
ATOM 754 C C . LEU A 1 94 ? 28.828 -12.727 -9.782 1.00 70.88 94 LEU A C 1
ATOM 756 O O . LEU A 1 94 ? 28.966 -11.518 -9.573 1.00 70.88 94 LEU A O 1
ATOM 760 N N . PRO A 1 95 ? 27.615 -13.305 -9.836 1.00 69.38 95 PRO A N 1
ATOM 761 C CA . PRO A 1 95 ? 26.421 -12.599 -9.401 1.00 69.38 95 PRO A CA 1
ATOM 762 C C . PRO A 1 95 ? 26.537 -12.354 -7.895 1.00 69.38 95 PRO A C 1
ATOM 764 O O . PRO A 1 95 ? 26.531 -13.293 -7.099 1.00 69.38 95 PRO A O 1
ATOM 767 N N . MET A 1 96 ? 26.697 -11.091 -7.509 1.00 76.56 96 MET A N 1
ATOM 768 C CA . MET A 1 96 ? 26.749 -10.710 -6.103 1.00 76.56 96 MET A CA 1
ATOM 769 C C . MET A 1 96 ? 25.338 -10.376 -5.616 1.00 76.56 96 MET A C 1
ATOM 771 O O . MET A 1 96 ? 24.649 -9.593 -6.273 1.00 76.56 96 MET A O 1
ATOM 775 N N . PRO A 1 97 ? 24.897 -10.944 -4.482 1.00 75.00 97 PRO A N 1
ATOM 776 C CA . PRO A 1 97 ? 23.616 -10.589 -3.894 1.00 75.00 97 PRO A CA 1
ATOM 777 C C . PRO A 1 97 ? 23.586 -9.115 -3.475 1.00 75.00 97 PRO A C 1
ATOM 779 O O . PRO A 1 97 ? 24.589 -8.571 -3.008 1.00 75.00 97 PRO A O 1
ATOM 782 N N . THR A 1 98 ? 22.420 -8.484 -3.592 1.00 77.94 98 THR A N 1
ATOM 783 C CA . THR A 1 98 ? 22.187 -7.099 -3.161 1.00 77.94 98 THR A CA 1
ATOM 784 C C . THR A 1 98 ? 21.148 -7.051 -2.051 1.00 77.94 98 THR A C 1
ATOM 786 O O . THR A 1 98 ? 20.107 -7.700 -2.147 1.00 77.94 98 THR A O 1
ATOM 789 N N . GLU A 1 99 ? 21.398 -6.260 -1.008 1.00 80.88 99 GLU A N 1
ATOM 790 C CA . GLU A 1 99 ? 20.383 -5.976 0.008 1.00 80.88 99 GLU A CA 1
ATOM 791 C C . GLU A 1 99 ? 19.297 -5.060 -0.567 1.00 80.88 99 GLU A C 1
ATOM 793 O O . GLU A 1 99 ? 19.588 -3.983 -1.088 1.00 80.88 99 GLU A O 1
ATOM 798 N N . GLN A 1 100 ? 18.042 -5.479 -0.435 1.00 81.94 100 GLN A N 1
ATOM 799 C CA . GLN A 1 100 ? 16.859 -4.721 -0.813 1.00 81.94 100 GLN A CA 1
ATOM 800 C C . GLN A 1 100 ? 16.102 -4.262 0.424 1.00 81.94 100 GLN A C 1
ATOM 802 O O . GLN A 1 100 ? 15.902 -5.026 1.369 1.00 81.94 100 GLN A O 1
ATOM 807 N N . ARG A 1 101 ? 15.660 -3.004 0.392 1.00 83.44 101 ARG A N 1
ATOM 808 C CA . ARG A 1 101 ? 14.930 -2.333 1.470 1.00 83.44 101 ARG A CA 1
ATOM 809 C C . ARG A 1 101 ? 13.509 -2.040 1.015 1.00 83.44 101 ARG A C 1
ATOM 811 O O . ARG A 1 101 ? 13.309 -1.283 0.070 1.00 83.44 101 ARG A O 1
ATOM 818 N N . GLU A 1 102 ? 12.526 -2.618 1.692 1.00 85.56 102 GLU A N 1
ATOM 819 C CA . GLU A 1 102 ? 11.108 -2.411 1.388 1.00 85.56 102 GLU A CA 1
ATOM 820 C C . GLU A 1 102 ? 10.392 -1.751 2.559 1.00 85.56 102 GLU A C 1
ATOM 822 O O . GLU A 1 102 ? 10.446 -2.235 3.691 1.00 85.56 102 GLU A O 1
ATOM 827 N N . ARG A 1 103 ? 9.707 -0.643 2.267 1.00 92.69 103 ARG A N 1
ATOM 828 C CA . ARG A 1 103 ? 8.949 0.131 3.248 1.00 92.69 103 ARG A CA 1
ATOM 829 C C . ARG A 1 103 ? 7.478 -0.236 3.215 1.00 92.69 103 ARG A C 1
ATOM 831 O O . ARG A 1 103 ? 6.920 -0.448 2.142 1.00 92.69 103 ARG A O 1
ATOM 838 N N . TYR A 1 104 ? 6.862 -0.226 4.385 1.00 95.94 104 TYR A N 1
ATOM 839 C CA . TYR A 1 104 ? 5.433 -0.443 4.572 1.00 95.94 104 TYR A CA 1
ATOM 840 C C . TYR A 1 104 ? 4.917 0.447 5.704 1.00 95.94 104 TYR A C 1
ATOM 842 O O . TYR A 1 104 ? 5.705 1.040 6.443 1.00 95.94 104 TYR A O 1
ATOM 850 N N . ILE A 1 105 ? 3.597 0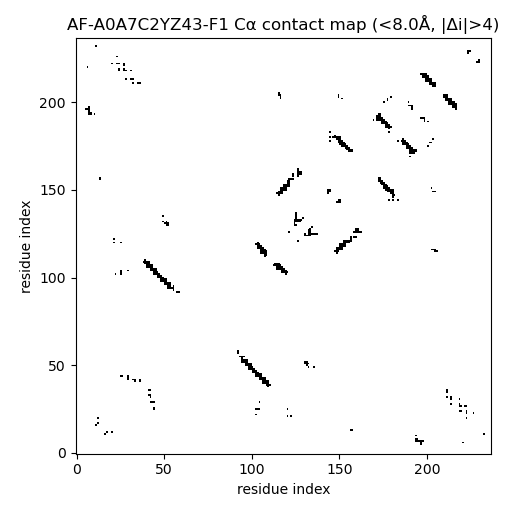.574 5.827 1.00 98.62 105 ILE A N 1
ATOM 851 C CA . ILE A 1 105 ? 2.983 1.349 6.908 1.00 98.62 105 ILE A CA 1
ATOM 852 C C . ILE A 1 105 ? 2.385 0.388 7.929 1.00 98.62 105 ILE A C 1
ATOM 854 O O . ILE A 1 105 ? 1.559 -0.455 7.587 1.00 98.62 105 ILE A O 1
ATOM 858 N N . ALA A 1 106 ? 2.779 0.545 9.185 1.00 98.56 106 ALA A N 1
ATOM 859 C CA . ALA A 1 106 ? 2.195 -0.122 10.336 1.00 98.56 106 ALA A CA 1
ATOM 860 C C . ALA A 1 106 ? 1.280 0.856 11.079 1.00 98.56 106 ALA A C 1
ATOM 862 O O . ALA A 1 106 ? 1.719 1.918 11.513 1.00 98.56 106 ALA A O 1
ATOM 863 N N . ILE A 1 107 ? 0.005 0.515 11.235 1.00 98.69 107 ILE A N 1
ATOM 864 C CA . ILE A 1 107 ? -0.914 1.237 12.114 1.00 98.69 107 ILE A CA 1
ATOM 865 C C . ILE A 1 107 ? -0.915 0.539 13.463 1.00 98.69 107 ILE A C 1
ATOM 867 O O . ILE A 1 107 ? -1.253 -0.642 13.552 1.00 98.69 107 ILE A O 1
ATOM 871 N N . VAL A 1 108 ? -0.560 1.286 14.504 1.00 98.44 108 VAL A N 1
ATOM 872 C CA . VAL A 1 108 ? -0.500 0.798 15.881 1.00 98.44 108 VAL A CA 1
ATOM 873 C C . VAL A 1 108 ? -1.493 1.538 16.768 1.00 98.44 108 VAL A C 1
ATOM 875 O O . VAL A 1 108 ? -1.721 2.738 16.588 1.00 98.44 108 VAL A O 1
ATOM 878 N N . SER A 1 109 ? -2.080 0.839 17.735 1.00 97.75 109 SER A N 1
ATOM 879 C CA . SER A 1 109 ? -2.943 1.448 18.749 1.00 97.75 109 SER A CA 1
ATOM 880 C C . SER A 1 109 ? -2.129 2.236 19.779 1.00 97.75 109 SER A C 1
ATOM 882 O O . SER A 1 109 ? -0.962 1.945 20.052 1.00 97.75 109 SER A O 1
ATOM 884 N N . LEU A 1 110 ? -2.732 3.264 20.369 1.00 96.06 110 LEU A N 1
ATOM 885 C CA . LEU A 1 110 ? -2.140 4.079 21.422 1.00 96.06 110 LEU A CA 1
ATOM 886 C C . LEU A 1 110 ? -2.977 3.968 22.707 1.00 96.06 110 LEU A C 1
ATOM 888 O O . LEU A 1 110 ? -4.201 4.061 22.651 1.00 96.06 110 LEU A O 1
ATOM 892 N N . PRO A 1 111 ? -2.338 3.811 23.883 1.00 94.25 111 PRO A N 1
ATOM 893 C CA . PRO A 1 111 ? -0.890 3.794 24.108 1.00 94.25 111 PRO A CA 1
ATOM 894 C C . PRO A 1 111 ? -0.243 2.400 24.019 1.00 94.25 111 PRO A C 1
ATOM 896 O O . PRO A 1 111 ? 0.977 2.318 24.137 1.00 94.25 111 PRO A O 1
ATOM 899 N N . SER A 1 112 ? -1.014 1.317 23.855 1.00 93.12 112 SER A N 1
ATOM 900 C CA . SER A 1 112 ? -0.506 -0.062 23.976 1.00 93.12 112 SER A CA 1
ATOM 901 C C . SER A 1 112 ? 0.473 -0.482 22.874 1.00 93.12 112 SER A C 1
ATOM 903 O O . SER A 1 112 ? 1.210 -1.443 23.076 1.00 93.12 112 SER A O 1
ATOM 905 N N . ARG A 1 113 ? 0.537 0.256 21.755 1.00 94.62 113 ARG A N 1
ATOM 906 C CA . ARG A 1 113 ? 1.406 -0.007 20.592 1.00 94.62 113 ARG A CA 1
ATOM 907 C C . ARG A 1 113 ? 1.199 -1.388 19.976 1.00 94.62 113 ARG A C 1
ATOM 909 O O . ARG A 1 113 ? 2.127 -1.970 19.421 1.00 94.62 113 ARG A O 1
ATOM 916 N N . GLU A 1 114 ? -0.019 -1.903 20.062 1.00 96.38 114 GLU A N 1
ATOM 917 C CA . GLU A 1 114 ? -0.386 -3.136 19.377 1.00 96.38 114 GLU A CA 1
ATOM 918 C C . GLU A 1 114 ? -0.492 -2.869 17.874 1.00 96.38 114 GLU A C 1
ATOM 920 O O . GLU A 1 114 ? -1.084 -1.869 17.469 1.00 96.38 114 GLU A O 1
ATOM 925 N N . LEU A 1 115 ? 0.088 -3.743 17.048 1.00 98.00 115 LEU A N 1
ATOM 926 C CA . L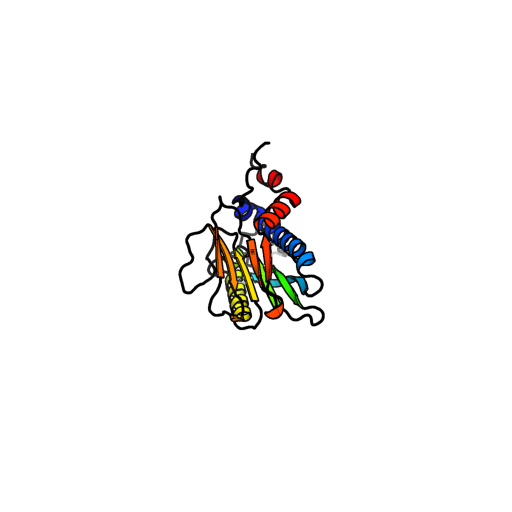EU A 1 115 ? -0.024 -3.667 15.593 1.00 98.00 115 LEU A CA 1
ATOM 927 C C . LEU A 1 115 ? -1.433 -4.078 15.160 1.00 98.00 115 LEU A C 1
ATOM 929 O O . LEU A 1 115 ? -1.857 -5.198 15.423 1.00 98.00 115 LEU A O 1
ATOM 933 N N . VAL A 1 116 ? -2.130 -3.180 14.467 1.00 98.31 116 VAL A N 1
ATOM 934 C CA . VAL A 1 116 ? -3.533 -3.364 14.070 1.00 98.31 116 VAL A CA 1
ATOM 935 C C . VAL A 1 116 ? -3.663 -3.608 12.575 1.00 98.31 116 VAL A C 1
ATOM 937 O O . VAL A 1 116 ? -4.297 -4.579 12.173 1.00 98.31 116 VAL A O 1
ATOM 940 N N . THR A 1 117 ? -3.011 -2.783 11.751 1.00 98.81 117 THR A N 1
ATOM 941 C CA . THR A 1 117 ? -3.114 -2.874 10.286 1.00 98.81 117 THR A CA 1
ATOM 942 C C . THR A 1 117 ? -1.761 -2.673 9.634 1.00 98.81 117 THR A C 1
ATOM 944 O O . THR A 1 117 ? -1.043 -1.730 9.959 1.00 98.81 117 THR A O 1
ATOM 947 N N . VAL A 1 118 ? -1.428 -3.533 8.678 1.00 98.62 118 VAL A N 1
ATOM 948 C CA . VAL A 1 118 ? -0.286 -3.362 7.778 1.00 98.62 118 VAL A CA 1
ATOM 949 C C . VAL A 1 118 ? -0.799 -2.894 6.422 1.00 98.62 118 VAL A C 1
ATOM 951 O O . VAL A 1 118 ? -1.702 -3.513 5.864 1.00 98.62 118 VAL A O 1
ATOM 954 N N . ILE A 1 119 ? -0.220 -1.819 5.889 1.00 98.75 119 ILE A N 1
ATOM 955 C CA . ILE A 1 119 ? -0.477 -1.330 4.532 1.00 98.75 119 ILE A CA 1
ATOM 956 C C . ILE A 1 119 ? 0.792 -1.505 3.697 1.00 98.75 119 ILE A C 1
ATOM 958 O O . ILE A 1 119 ? 1.831 -0.904 3.986 1.00 98.75 119 ILE A O 1
ATOM 962 N N . GLU A 1 120 ? 0.682 -2.293 2.635 1.00 98.19 120 GLU A N 1
ATOM 963 C CA . GLU A 1 120 ? 1.723 -2.551 1.645 1.00 98.19 120 GLU A CA 1
ATOM 964 C C . GLU A 1 120 ? 1.392 -1.823 0.344 1.00 98.19 120 GLU A C 1
ATOM 966 O O . GLU A 1 120 ? 0.338 -2.046 -0.249 1.00 98.19 120 GLU A O 1
ATOM 971 N N . LEU A 1 121 ? 2.310 -0.991 -0.144 1.00 97.94 121 LEU A N 1
ATOM 972 C CA . LEU A 1 121 ? 2.305 -0.568 -1.543 1.00 97.94 121 LEU A CA 1
ATOM 973 C C . LEU A 1 121 ? 3.231 -1.518 -2.301 1.00 97.94 121 LEU A C 1
ATOM 975 O O . LEU A 1 121 ? 4.428 -1.554 -2.012 1.00 97.94 121 LEU A O 1
ATOM 979 N N . LEU A 1 122 ? 2.706 -2.289 -3.252 1.00 96.25 122 LEU A N 1
ATOM 980 C CA . LEU A 1 122 ? 3.512 -3.292 -3.947 1.00 96.25 122 LEU A CA 1
ATOM 981 C C . LEU A 1 122 ? 4.640 -2.651 -4.752 1.00 96.25 122 LEU A C 1
ATOM 983 O O . LEU A 1 122 ? 4.462 -1.620 -5.393 1.00 96.25 122 LEU A O 1
ATOM 987 N N . SER A 1 123 ? 5.795 -3.305 -4.765 1.00 92.31 123 SER A N 1
ATOM 988 C CA . SER A 1 123 ? 6.919 -2.981 -5.638 1.00 92.31 123 SER A CA 1
ATOM 989 C C . SER A 1 123 ? 7.070 -4.025 -6.760 1.00 92.31 123 SER A C 1
ATOM 991 O O . SER A 1 123 ? 6.591 -5.157 -6.622 1.00 92.31 123 SER A O 1
ATOM 993 N N . PRO A 1 124 ? 7.768 -3.701 -7.868 1.00 91.06 124 PRO A N 1
ATOM 994 C CA . PRO A 1 124 ? 8.061 -4.655 -8.935 1.00 91.06 124 PRO A CA 1
ATOM 995 C C . PRO A 1 124 ? 8.701 -5.954 -8.433 1.00 91.06 124 PRO A C 1
ATOM 997 O O . PRO A 1 124 ? 8.394 -7.031 -8.948 1.00 91.06 124 PRO A O 1
ATOM 1000 N N . ALA A 1 125 ? 9.532 -5.878 -7.388 1.00 87.50 125 ALA A N 1
ATOM 1001 C CA . ALA A 1 125 ? 10.174 -7.043 -6.789 1.00 87.50 125 ALA A CA 1
ATOM 1002 C C . ALA A 1 125 ? 9.157 -8.039 -6.202 1.00 87.50 125 ALA A C 1
ATOM 1004 O O . ALA A 1 125 ? 9.358 -9.248 -6.310 1.00 87.50 125 ALA A O 1
ATOM 1005 N N . ASN A 1 126 ? 8.022 -7.563 -5.673 1.00 90.06 126 ASN A N 1
ATOM 1006 C CA . ASN A 1 126 ? 6.968 -8.414 -5.102 1.00 90.06 126 ASN A CA 1
ATOM 1007 C C . ASN A 1 126 ? 6.158 -9.169 -6.178 1.00 90.06 126 ASN A C 1
ATOM 1009 O O . ASN A 1 126 ? 5.531 -10.194 -5.895 1.00 90.06 126 ASN A O 1
ATOM 1013 N N . LYS A 1 127 ? 6.182 -8.690 -7.428 1.00 91.00 127 LYS A N 1
ATOM 1014 C CA . LYS A 1 127 ? 5.407 -9.250 -8.549 1.00 91.00 127 LYS A CA 1
ATOM 1015 C C . LYS A 1 127 ? 6.253 -10.028 -9.553 1.00 91.00 127 LYS A C 1
ATOM 1017 O O . LYS A 1 127 ? 5.707 -10.689 -10.433 1.00 91.00 127 LYS A O 1
ATOM 1022 N N . ARG A 1 128 ? 7.580 -9.976 -9.456 1.00 88.88 128 ARG A N 1
ATOM 1023 C CA . ARG A 1 128 ? 8.464 -10.700 -10.375 1.00 88.88 128 ARG A CA 1
ATOM 1024 C C . ARG A 1 128 ? 8.415 -12.204 -10.087 1.00 88.88 128 ARG A C 1
ATOM 1026 O O . ARG A 1 128 ? 8.863 -12.656 -9.034 1.00 88.88 128 ARG A O 1
ATOM 1033 N N . ALA A 1 129 ? 7.858 -12.974 -11.021 1.00 83.50 129 ALA A N 1
ATOM 10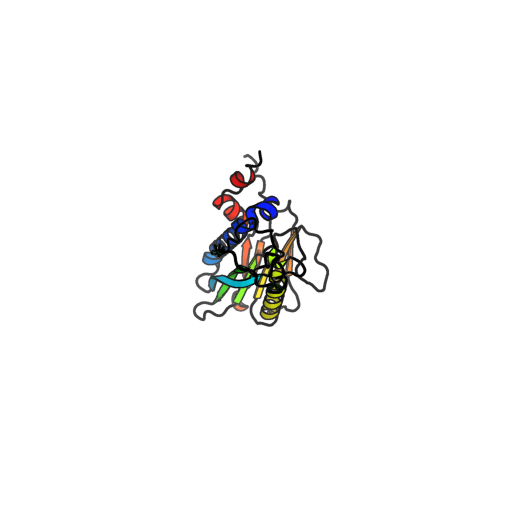34 C CA . ALA A 1 129 ? 7.753 -14.427 -10.911 1.00 83.50 129 ALA A CA 1
ATOM 1035 C C . ALA A 1 129 ? 9.134 -15.057 -10.662 1.00 83.50 129 ALA A C 1
ATOM 1037 O O . ALA A 1 129 ? 10.115 -14.697 -11.312 1.00 83.50 129 ALA A O 1
ATOM 1038 N N . GLY A 1 130 ? 9.220 -15.967 -9.689 1.00 81.88 130 GLY A N 1
ATOM 1039 C CA . GLY A 1 130 ? 10.467 -16.662 -9.351 1.00 81.88 130 GLY A CA 1
ATOM 1040 C C . GLY A 1 130 ? 11.558 -15.807 -8.685 1.00 81.88 130 GLY A C 1
ATOM 1041 O O . GLY A 1 130 ? 12.624 -16.345 -8.389 1.00 81.88 130 GLY A O 1
ATOM 1042 N N . ALA A 1 131 ? 11.324 -14.523 -8.400 1.00 84.38 131 ALA A N 1
ATOM 1043 C CA . ALA A 1 131 ? 12.295 -13.670 -7.711 1.00 84.38 131 ALA A CA 1
ATOM 1044 C C . ALA A 1 131 ? 12.289 -13.863 -6.186 1.00 84.38 131 ALA A C 1
ATOM 1046 O O . ALA A 1 131 ? 11.257 -14.205 -5.600 1.00 84.38 131 ALA A O 1
ATOM 1047 N N . ASP A 1 132 ? 13.425 -13.571 -5.539 1.00 86.12 132 ASP A N 1
ATOM 1048 C CA . ASP A 1 132 ? 13.531 -13.531 -4.072 1.00 86.12 132 ASP A CA 1
ATOM 1049 C C . ASP A 1 132 ? 12.495 -12.581 -3.462 1.00 86.12 132 ASP A C 1
ATOM 1051 O O . ASP A 1 132 ? 11.762 -12.975 -2.558 1.00 86.12 132 ASP A O 1
ATOM 1055 N N . GLY A 1 133 ? 12.345 -11.373 -4.020 1.00 87.38 133 GLY A N 1
ATOM 1056 C CA . GLY A 1 133 ? 11.394 -10.375 -3.522 1.00 87.38 133 GLY A CA 1
ATOM 1057 C C . GLY A 1 133 ? 9.943 -10.868 -3.476 1.00 87.38 133 GLY A C 1
ATOM 1058 O O . GLY A 1 133 ? 9.246 -10.635 -2.485 1.00 87.38 133 GLY A O 1
ATOM 1059 N N . ARG A 1 134 ? 9.492 -11.619 -4.492 1.00 92.44 134 ARG A N 1
ATOM 1060 C CA . ARG A 1 134 ? 8.148 -12.223 -4.514 1.00 92.44 134 ARG A CA 1
ATOM 1061 C C . ARG A 1 134 ? 8.014 -13.317 -3.463 1.00 92.44 134 ARG A C 1
ATOM 1063 O O . ARG A 1 134 ? 7.015 -13.337 -2.751 1.00 92.44 134 ARG A O 1
ATOM 1070 N N . ARG A 1 135 ? 9.004 -14.207 -3.338 1.00 92.75 135 ARG A N 1
ATOM 1071 C CA . ARG A 1 135 ? 8.984 -15.270 -2.317 1.00 92.75 135 ARG A CA 1
ATOM 1072 C C . ARG A 1 135 ? 8.922 -14.697 -0.908 1.00 92.75 135 ARG A C 1
ATOM 1074 O O . ARG A 1 135 ? 8.077 -15.112 -0.118 1.00 92.75 135 ARG A O 1
ATOM 1081 N N . GLU A 1 136 ? 9.781 -13.728 -0.614 1.00 92.31 136 GLU A N 1
ATOM 1082 C CA . GLU A 1 136 ? 9.827 -13.094 0.700 1.00 92.31 136 GLU A CA 1
ATOM 1083 C C . GLU A 1 136 ? 8.542 -12.313 0.994 1.00 92.31 136 GLU A C 1
ATOM 1085 O O . GLU A 1 136 ? 8.041 -12.352 2.118 1.00 92.31 136 GLU A O 1
ATOM 1090 N N . TYR A 1 137 ? 7.961 -11.651 -0.012 1.00 94.75 137 TYR A N 1
ATOM 1091 C CA . TYR A 1 137 ? 6.672 -10.981 0.144 1.00 94.75 137 TYR A CA 1
ATOM 1092 C C . TYR A 1 137 ? 5.534 -11.962 0.429 1.00 94.75 137 TYR A C 1
ATOM 1094 O O . TYR A 1 137 ? 4.778 -11.759 1.374 1.00 94.75 137 TYR A O 1
ATOM 1102 N N . LEU A 1 138 ? 5.418 -13.050 -0.339 1.00 96.12 138 LEU A N 1
ATOM 1103 C CA . LEU A 1 138 ? 4.352 -14.034 -0.142 1.00 96.12 138 LEU A CA 1
ATOM 1104 C C . LEU A 1 138 ? 4.464 -14.748 1.211 1.00 96.12 138 LEU A C 1
ATOM 1106 O O . LEU A 1 138 ? 3.440 -14.978 1.850 1.00 96.12 138 LEU A O 1
ATOM 1110 N N . ARG A 1 139 ? 5.685 -15.019 1.694 1.00 95.19 139 ARG A N 1
ATOM 1111 C CA . ARG A 1 139 ? 5.901 -15.547 3.049 1.00 95.19 139 ARG A CA 1
ATOM 1112 C C . ARG A 1 139 ? 5.412 -14.565 4.119 1.00 95.19 139 ARG A C 1
ATOM 1114 O O . ARG A 1 139 ? 4.696 -14.967 5.031 1.00 95.19 139 ARG A O 1
ATOM 1121 N N . LYS A 1 140 ? 5.754 -13.275 4.001 1.00 94.19 140 LYS A N 1
ATOM 1122 C CA . LYS A 1 140 ? 5.254 -12.223 4.907 1.00 94.19 140 LYS A CA 1
ATOM 1123 C C . LYS A 1 140 ? 3.729 -12.127 4.856 1.00 94.19 140 LYS A C 1
ATOM 1125 O O . LYS A 1 140 ? 3.080 -12.061 5.896 1.00 94.19 140 LYS A O 1
ATOM 1130 N N . ARG A 1 141 ? 3.158 -12.137 3.651 1.00 97.19 141 ARG A N 1
ATOM 1131 C CA . ARG A 1 141 ? 1.711 -12.102 3.431 1.00 97.19 141 ARG A CA 1
ATOM 1132 C C . ARG A 1 141 ? 1.021 -13.242 4.176 1.00 97.19 141 ARG A C 1
ATOM 1134 O O . ARG A 1 141 ? 0.077 -12.990 4.913 1.00 97.19 141 ARG A O 1
ATOM 1141 N N . GLU A 1 142 ? 1.523 -14.468 4.049 1.00 96.62 142 GLU A N 1
ATOM 1142 C CA . GLU A 1 142 ? 1.000 -15.633 4.770 1.00 96.62 142 GLU A CA 1
ATOM 1143 C C . GLU A 1 142 ? 1.078 -15.462 6.296 1.00 96.62 142 GLU A C 1
ATOM 1145 O O . GLU A 1 142 ? 0.082 -15.682 6.984 1.00 96.62 142 GLU A O 1
ATOM 1150 N N . GLN A 1 143 ? 2.213 -14.988 6.823 1.00 96.50 143 GLN A N 1
ATOM 1151 C CA . GLN A 1 143 ? 2.379 -14.721 8.258 1.00 96.50 143 GLN A CA 1
ATOM 1152 C C . GLN A 1 143 ? 1.352 -13.709 8.785 1.00 96.50 143 GLN A C 1
ATOM 1154 O O . GLN A 1 143 ? 0.764 -13.919 9.846 1.00 96.50 143 GLN A O 1
ATOM 1159 N N . ILE A 1 144 ? 1.101 -12.624 8.044 1.00 97.06 144 ILE A N 1
ATOM 1160 C CA . ILE A 1 144 ? 0.108 -11.617 8.438 1.00 97.06 144 ILE A CA 1
ATOM 1161 C C . ILE A 1 144 ? -1.307 -12.201 8.360 1.00 97.06 144 ILE A C 1
ATOM 1163 O O . ILE A 1 144 ? -2.091 -12.004 9.290 1.00 97.06 144 ILE A O 1
ATOM 1167 N N . LEU A 1 145 ? -1.629 -12.957 7.304 1.00 97.25 145 LEU A N 1
ATOM 1168 C CA . LEU A 1 145 ? -2.940 -13.596 7.144 1.00 97.25 145 LEU A CA 1
ATOM 1169 C C . LEU A 1 145 ? -3.253 -14.599 8.271 1.00 97.25 145 LEU A C 1
ATOM 1171 O O . LEU A 1 145 ? -4.418 -14.734 8.643 1.00 97.25 145 LEU A O 1
ATOM 1175 N N . GLN A 1 146 ? -2.232 -15.238 8.854 1.00 96.56 146 GLN A N 1
ATOM 1176 C CA . GLN A 1 146 ? -2.344 -16.140 10.013 1.00 96.56 146 GLN A CA 1
ATOM 1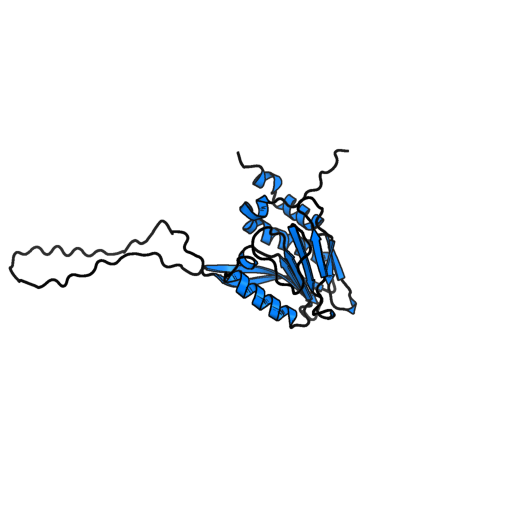177 C C . GLN A 1 146 ? -2.421 -15.415 11.372 1.00 96.56 146 GLN A C 1
ATOM 1179 O O . GLN A 1 146 ? -2.601 -16.059 12.404 1.00 96.56 146 GLN A O 1
ATOM 1184 N N . SER A 1 147 ? -2.283 -14.088 11.396 1.00 96.81 147 SER A N 1
ATOM 1185 C CA . SER A 1 147 ? -2.323 -13.266 12.613 1.00 96.81 147 SER A CA 1
ATOM 1186 C C . SER A 1 147 ? -3.659 -12.526 12.783 1.00 96.81 147 SER A C 1
ATOM 1188 O O . SER A 1 147 ? -4.500 -12.521 11.886 1.00 96.81 147 SER A O 1
ATOM 1190 N N . ALA A 1 148 ? -3.841 -11.836 13.914 1.00 95.94 148 ALA A N 1
ATOM 1191 C CA . ALA A 1 148 ? -4.989 -10.949 14.142 1.00 95.94 148 ALA A CA 1
ATOM 1192 C C . ALA A 1 148 ? -4.867 -9.573 13.447 1.00 95.94 148 ALA A C 1
ATOM 1194 O O . ALA A 1 148 ? -5.818 -8.795 13.468 1.00 95.94 148 ALA A O 1
ATOM 1195 N N . VAL A 1 149 ? -3.727 -9.280 12.810 1.00 98.12 149 VAL A N 1
ATOM 1196 C CA . VAL A 1 149 ? -3.432 -8.000 12.145 1.00 98.12 149 VAL A CA 1
ATOM 1197 C C . VAL A 1 149 ? -4.150 -7.923 10.801 1.00 98.12 149 VAL A C 1
ATOM 1199 O O . VAL A 1 149 ? -4.102 -8.881 10.027 1.00 98.12 149 VAL A O 1
ATOM 1202 N N . HIS A 1 150 ? -4.782 -6.796 10.483 1.00 98.62 150 HIS A N 1
ATOM 1203 C CA . HIS A 1 150 ? -5.371 -6.540 9.168 1.00 98.62 150 HIS A CA 1
ATOM 1204 C C . HIS A 1 150 ? -4.294 -6.289 8.107 1.00 98.62 150 HIS A C 1
ATOM 1206 O O . HIS A 1 150 ? -3.227 -5.751 8.399 1.00 98.62 150 HIS A O 1
ATOM 1212 N N . LEU A 1 151 ? -4.581 -6.638 6.855 1.00 98.75 151 LEU A N 1
ATOM 1213 C CA . LEU A 1 151 ? -3.657 -6.430 5.743 1.00 98.75 151 LEU A CA 1
ATOM 1214 C C . LEU A 1 151 ? -4.341 -5.652 4.623 1.00 98.75 151 LEU A C 1
ATOM 1216 O O . LEU A 1 151 ? -5.376 -6.083 4.119 1.00 98.75 151 LEU A O 1
ATOM 1220 N N . VAL A 1 152 ? -3.743 -4.533 4.223 1.00 98.88 152 VAL A N 1
ATOM 1221 C CA . VAL A 1 152 ? -4.139 -3.750 3.053 1.00 98.88 152 VAL A CA 1
ATOM 1222 C C . VAL A 1 152 ? -3.003 -3.780 2.036 1.00 98.88 152 VAL A C 1
ATOM 1224 O O . VAL A 1 152 ? -1.893 -3.364 2.347 1.00 98.88 152 VAL A O 1
ATOM 1227 N N . GLU A 1 153 ? -3.257 -4.259 0.823 1.00 98.75 153 GLU A N 1
ATOM 1228 C CA . GLU A 1 153 ? -2.246 -4.368 -0.240 1.00 98.75 153 GLU A CA 1
ATOM 1229 C C . GLU A 1 153 ? -2.686 -3.512 -1.431 1.00 98.75 153 GLU A C 1
ATOM 1231 O O . GLU A 1 153 ? -3.766 -3.728 -1.971 1.00 98.75 153 GLU A O 1
ATOM 1236 N N . ILE A 1 154 ? -1.874 -2.544 -1.853 1.00 98.69 154 ILE A N 1
ATOM 1237 C CA . ILE A 1 154 ? -2.165 -1.626 -2.962 1.00 98.69 154 ILE A CA 1
ATOM 1238 C C . ILE A 1 154 ? -1.256 -1.985 -4.143 1.00 98.69 154 ILE A C 1
ATOM 1240 O O . ILE A 1 154 ? -0.034 -1.847 -4.068 1.00 98.69 154 ILE A O 1
ATOM 1244 N N . ASP A 1 155 ? -1.851 -2.429 -5.248 1.00 97.81 155 ASP A N 1
ATOM 1245 C CA . ASP A 1 155 ? -1.174 -2.815 -6.488 1.00 97.81 155 ASP A CA 1
ATOM 1246 C C . ASP A 1 155 ? -1.442 -1.785 -7.593 1.00 97.81 155 ASP A C 1
ATOM 1248 O O . ASP A 1 155 ? -2.455 -1.847 -8.294 1.00 97.81 155 ASP A O 1
ATOM 1252 N N . LEU A 1 156 ? -0.505 -0.846 -7.760 1.00 96.81 156 LEU A N 1
ATOM 1253 C CA . LEU A 1 156 ? -0.523 0.144 -8.848 1.00 96.81 156 LEU A CA 1
ATOM 1254 C C . LEU A 1 156 ? 0.386 -0.253 -10.026 1.00 96.81 156 LEU A C 1
ATOM 1256 O O . LEU A 1 156 ? 0.774 0.606 -10.815 1.00 96.81 156 LEU A O 1
ATOM 1260 N N . LEU A 1 157 ? 0.772 -1.530 -10.124 1.00 95.56 157 LEU A N 1
ATOM 1261 C CA . LEU A 1 157 ? 1.693 -2.032 -11.143 1.00 95.56 157 LEU A CA 1
ATOM 1262 C C . LEU A 1 157 ? 0.920 -2.797 -12.220 1.00 95.56 157 LEU A C 1
ATOM 1264 O O . LEU A 1 157 ? 0.127 -3.689 -11.914 1.00 95.56 157 LEU A O 1
ATOM 1268 N N . LEU A 1 158 ? 1.184 -2.506 -13.488 1.00 94.44 158 LEU A N 1
ATOM 1269 C CA . LEU A 1 158 ? 0.600 -3.195 -14.637 1.00 94.44 158 LEU A CA 1
ATOM 1270 C C . LEU A 1 158 ? 1.317 -4.513 -14.925 1.00 94.44 158 LEU A C 1
ATOM 1272 O O . LEU A 1 158 ? 0.680 -5.491 -15.316 1.00 94.44 158 LEU A O 1
ATOM 1276 N N . LYS A 1 159 ? 2.641 -4.546 -14.743 1.00 92.00 159 LYS A N 1
ATOM 1277 C CA . LYS A 1 159 ? 3.477 -5.711 -15.041 1.00 92.00 159 LYS A CA 1
ATOM 1278 C C . LYS A 1 159 ? 3.614 -6.634 -13.829 1.00 92.00 159 LYS A C 1
ATOM 1280 O O . LYS A 1 159 ? 3.322 -6.283 -12.682 1.00 92.00 159 LYS A O 1
ATOM 1285 N N . GLY A 1 160 ? 4.109 -7.836 -14.111 1.00 92.31 160 GLY A N 1
ATOM 1286 C CA . GLY A 1 160 ? 4.362 -8.873 -13.119 1.00 92.31 160 GLY A CA 1
ATOM 1287 C C . GLY A 1 160 ? 3.121 -9.685 -12.750 1.00 92.31 160 GLY A C 1
ATOM 1288 O O . GLY A 1 160 ? 2.011 -9.453 -13.220 1.00 92.31 160 GLY A O 1
ATOM 1289 N N . GLU A 1 161 ? 3.339 -10.677 -11.902 1.00 94.31 161 GLU A N 1
ATOM 1290 C CA . GLU A 1 161 ? 2.333 -11.624 -11.453 1.00 94.31 161 GLU A CA 1
ATOM 1291 C C . GLU A 1 161 ? 1.467 -11.005 -10.347 1.00 94.31 161 GLU A C 1
ATOM 1293 O O . GLU A 1 161 ? 1.981 -10.440 -9.373 1.00 94.31 161 GLU A O 1
ATOM 1298 N N . ARG A 1 162 ? 0.140 -11.108 -10.488 1.00 95.38 162 ARG A N 1
ATOM 1299 C CA . ARG A 1 162 ? -0.809 -10.620 -9.478 1.00 95.38 162 ARG A CA 1
ATOM 1300 C C . ARG A 1 162 ? -0.672 -11.403 -8.170 1.00 95.38 162 ARG A C 1
ATOM 1302 O O . ARG A 1 162 ? -0.092 -12.494 -8.119 1.00 95.38 162 ARG A O 1
ATOM 1309 N N . LEU A 1 163 ? -1.166 -10.812 -7.085 1.00 94.31 163 LEU A N 1
ATOM 1310 C CA . LEU A 1 163 ? -1.229 -11.502 -5.802 1.00 94.31 163 LEU A CA 1
ATOM 1311 C C . LEU A 1 163 ? -2.211 -12.680 -5.881 1.00 94.31 163 LEU A C 1
ATOM 1313 O O . LEU A 1 163 ? -3.260 -12.551 -6.517 1.00 94.31 163 LEU A O 1
ATOM 1317 N N . PRO A 1 164 ? -1.889 -13.823 -5.252 1.00 93.94 164 PRO A N 1
ATOM 1318 C CA . PRO A 1 164 ? -2.712 -15.015 -5.365 1.00 93.94 164 PRO A CA 1
ATOM 1319 C C . PRO A 1 164 ? -4.037 -14.858 -4.607 1.00 93.94 164 PRO A C 1
ATOM 1321 O O . PRO A 1 164 ? -4.067 -14.417 -3.451 1.00 93.94 164 PRO A O 1
ATOM 1324 N N . THR A 1 165 ? -5.111 -15.265 -5.278 1.00 95.81 165 THR A N 1
ATOM 1325 C CA . THR A 1 165 ? -6.491 -15.424 -4.794 1.00 95.81 165 THR A CA 1
ATOM 1326 C C . THR A 1 165 ? -7.007 -16.783 -5.278 1.00 95.81 165 THR A C 1
ATOM 1328 O O . THR A 1 165 ? -6.431 -17.358 -6.206 1.00 95.81 165 THR A O 1
ATOM 1331 N N . VAL A 1 166 ? -8.017 -17.348 -4.609 1.00 95.81 166 VAL A N 1
ATOM 1332 C CA . VAL A 1 166 ? -8.606 -18.632 -5.032 1.00 95.81 166 VAL A CA 1
ATOM 1333 C C . VAL A 1 166 ? -9.464 -18.411 -6.275 1.00 95.81 166 VAL A C 1
ATOM 1335 O O . VAL A 1 166 ? -9.308 -19.105 -7.278 1.00 95.81 166 VAL A O 1
ATOM 1338 N N . GLU A 1 167 ? -10.344 -17.418 -6.219 1.00 96.25 167 GLU A N 1
ATOM 1339 C CA . GLU A 1 167 ? -11.127 -16.941 -7.347 1.00 96.25 167 GLU A CA 1
ATOM 1340 C C . GLU A 1 167 ? -10.279 -16.043 -8.261 1.00 96.25 167 GLU A C 1
ATOM 1342 O O . GLU A 1 167 ? -9.381 -15.348 -7.785 1.00 96.25 167 GLU A O 1
ATOM 1347 N N . PRO A 1 168 ? -10.555 -16.006 -9.577 1.00 95.44 168 PRO A N 1
ATOM 1348 C CA . PRO A 1 168 ? -9.885 -15.068 -10.467 1.00 95.44 168 PRO A CA 1
ATOM 1349 C C . PRO A 1 168 ? -10.231 -13.619 -10.103 1.00 95.44 168 PRO A C 1
ATOM 1351 O O . PRO A 1 168 ? -11.378 -13.296 -9.783 1.00 95.44 168 PRO A O 1
ATOM 1354 N N . LEU A 1 169 ? -9.243 -12.729 -10.221 1.00 96.56 169 LEU A N 1
ATOM 1355 C CA . LEU A 1 169 ? -9.468 -11.295 -10.053 1.00 96.56 169 LEU A CA 1
ATOM 1356 C C . LEU A 1 169 ? -10.397 -10.754 -11.154 1.00 96.56 169 LEU A C 1
ATOM 1358 O O . LEU A 1 169 ? -10.282 -11.181 -12.309 1.00 96.56 169 LEU A O 1
ATOM 1362 N N . PRO A 1 170 ? -11.269 -9.780 -10.833 1.00 95.50 170 PRO A N 1
ATOM 1363 C CA . PRO A 1 170 ? -11.991 -9.012 -11.843 1.00 95.50 170 PRO A CA 1
ATOM 1364 C C . PRO A 1 170 ? -11.027 -8.359 -12.838 1.00 95.50 170 PRO A C 1
ATOM 1366 O O . PRO A 1 170 ? -9.917 -7.990 -12.470 1.00 95.50 170 PRO A O 1
ATOM 1369 N N . GLU A 1 171 ? -11.444 -8.171 -14.089 1.00 95.81 171 GLU A N 1
ATOM 1370 C CA . GLU A 1 171 ? -10.587 -7.556 -15.108 1.00 95.81 171 GLU A CA 1
ATOM 1371 C C . GLU A 1 171 ? -10.360 -6.055 -14.840 1.00 95.81 171 GLU A C 1
ATOM 1373 O O . GLU A 1 171 ? -11.240 -5.219 -15.074 1.00 95.81 171 GLU A O 1
ATOM 1378 N N . ALA A 1 172 ? -9.154 -5.708 -14.390 1.00 96.56 172 ALA A N 1
ATOM 1379 C CA . ALA A 1 172 ? -8.722 -4.333 -14.145 1.00 96.56 172 ALA A CA 1
ATOM 1380 C C . ALA A 1 172 ? -7.199 -4.138 -14.277 1.00 96.56 172 ALA A C 1
ATOM 1382 O O . ALA A 1 172 ? -6.420 -5.098 -14.322 1.00 96.56 172 ALA A O 1
ATOM 1383 N N . ASP A 1 173 ? -6.773 -2.872 -14.306 1.00 96.50 173 ASP A N 1
ATOM 1384 C CA . ASP A 1 173 ? -5.356 -2.492 -14.372 1.00 96.50 173 ASP A CA 1
ATOM 1385 C C . ASP A 1 173 ? -4.712 -2.464 -12.971 1.00 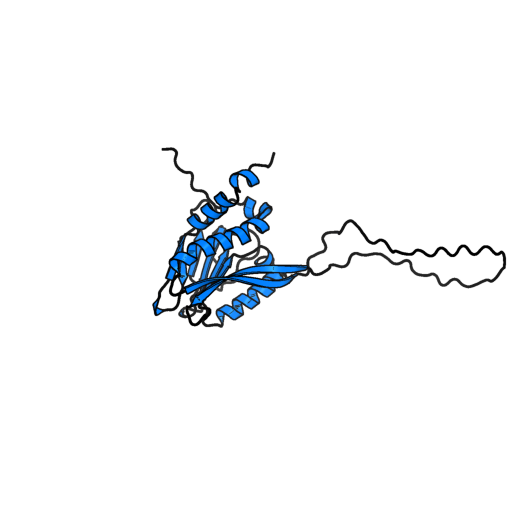96.50 173 ASP A C 1
ATOM 1387 O O . ASP A 1 173 ? -3.559 -2.879 -12.812 1.00 96.50 173 ASP A O 1
ATOM 1391 N N . TYR A 1 174 ? -5.461 -2.017 -11.958 1.00 97.62 174 TYR A N 1
ATOM 1392 C CA . TYR A 1 174 ? -4.983 -1.792 -10.593 1.00 97.62 174 TYR A CA 1
ATOM 1393 C C . TYR A 1 174 ? -5.949 -2.351 -9.554 1.00 97.62 174 TYR A C 1
ATOM 1395 O O . TYR A 1 174 ? -7.151 -2.465 -9.811 1.00 97.62 174 TYR A O 1
ATOM 1403 N N . TYR A 1 175 ? -5.409 -2.681 -8.381 1.00 98.44 175 TYR A N 1
ATOM 1404 C CA . TYR A 1 175 ? -6.154 -3.339 -7.313 1.00 98.44 175 TYR A CA 1
ATOM 1405 C C . TYR A 1 175 ? -5.754 -2.799 -5.943 1.00 98.44 175 TYR A C 1
ATOM 1407 O O . TYR A 1 175 ? -4.606 -2.421 -5.717 1.00 98.44 175 TYR A O 1
ATOM 1415 N N . ALA A 1 176 ? -6.690 -2.831 -5.005 1.00 98.62 176 ALA A N 1
ATOM 1416 C CA . ALA A 1 176 ? -6.411 -2.752 -3.585 1.00 98.62 176 ALA A CA 1
ATOM 1417 C C . ALA A 1 176 ? -7.147 -3.889 -2.871 1.00 98.62 176 ALA A C 1
ATOM 1419 O O . ALA A 1 176 ? -8.344 -4.090 -3.071 1.00 98.62 176 ALA A O 1
ATOM 1420 N N . PHE A 1 177 ? -6.421 -4.633 -2.049 1.00 98.69 177 PHE A N 1
ATOM 1421 C CA . PHE A 1 177 ? -6.928 -5.745 -1.258 1.00 98.69 177 PHE A CA 1
ATOM 1422 C C . PHE A 1 177 ? -7.075 -5.278 0.182 1.00 98.69 177 PHE A C 1
ATOM 1424 O O . PHE A 1 177 ? -6.114 -4.758 0.739 1.00 98.69 177 PHE A O 1
ATOM 1431 N N . VAL A 1 178 ? -8.238 -5.483 0.7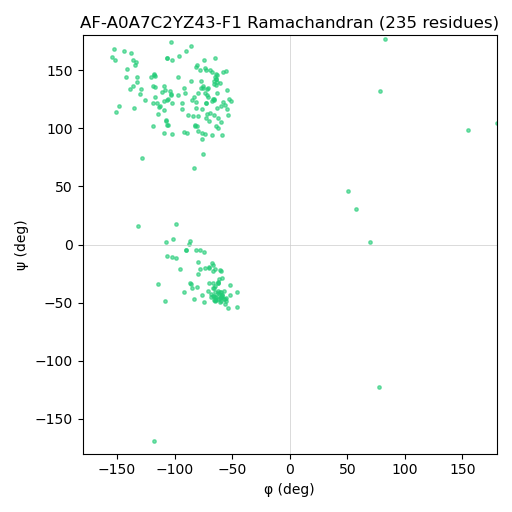92 1.00 98.69 178 VAL A N 1
ATOM 1432 C CA . VAL A 1 178 ? -8.479 -5.213 2.213 1.00 98.69 178 VAL A CA 1
ATOM 1433 C C . VAL A 1 178 ? -8.864 -6.527 2.887 1.00 98.69 178 VAL A C 1
ATOM 1435 O O . VAL A 1 178 ? -9.975 -7.035 2.745 1.00 98.69 178 VAL A O 1
ATOM 1438 N N . SER A 1 179 ? -7.902 -7.117 3.595 1.00 98.31 179 SER A N 1
ATOM 1439 C CA . SER A 1 179 ? -8.047 -8.365 4.343 1.00 98.31 179 SER A CA 1
ATOM 1440 C C . SER A 1 179 ? -8.206 -8.066 5.830 1.00 98.31 179 SER A C 1
ATOM 1442 O O . SER A 1 179 ? -7.228 -7.910 6.575 1.00 98.31 179 SER A O 1
ATOM 1444 N N . ARG A 1 180 ? -9.465 -8.006 6.259 1.00 97.94 180 ARG A N 1
ATOM 1445 C CA . ARG A 1 180 ? -9.862 -7.887 7.665 1.00 97.94 180 ARG A CA 1
ATOM 1446 C C . ARG A 1 180 ? -9.690 -9.228 8.360 1.00 97.94 180 ARG A C 1
ATOM 1448 O O . ARG A 1 180 ? -10.058 -10.256 7.799 1.00 97.94 180 ARG A O 1
ATOM 1455 N N . SER A 1 181 ? -9.103 -9.238 9.550 1.00 97.00 181 SER A N 1
ATOM 1456 C CA . SER A 1 181 ? -8.669 -10.493 10.177 1.00 97.00 181 SER A CA 1
ATOM 1457 C C . SER A 1 181 ? -9.871 -11.325 10.621 1.00 97.00 181 SER A C 1
ATOM 1459 O O . SER A 1 181 ? -9.865 -12.545 10.487 1.00 97.00 181 SER A O 1
ATOM 1461 N N . GLU A 1 182 ? -10.942 -10.652 11.027 1.00 94.94 182 GLU A N 1
ATOM 1462 C CA . GLU A 1 182 ? -12.228 -11.200 11.433 1.00 94.94 182 GLU A CA 1
ATOM 1463 C C . GLU A 1 182 ? -13.057 -11.806 10.290 1.00 94.94 182 GLU A C 1
ATOM 1465 O O . GLU A 1 182 ? -13.954 -12.602 10.560 1.00 94.94 182 GLU A O 1
ATOM 1470 N N . TYR A 1 183 ? -12.775 -11.454 9.029 1.00 94.44 183 TYR A N 1
ATOM 1471 C CA . TYR A 1 183 ? -13.518 -11.954 7.861 1.00 94.44 183 TYR A CA 1
ATOM 1472 C C . TYR A 1 183 ? -12.733 -12.964 7.026 1.00 94.44 183 TYR A C 1
ATOM 1474 O O . TYR A 1 183 ? -13.242 -13.463 6.020 1.00 94.44 183 TYR A O 1
ATOM 1482 N N . ARG A 1 184 ? -11.510 -13.316 7.437 1.00 95.44 184 ARG A N 1
ATOM 1483 C CA . ARG A 1 184 ? -10.717 -14.329 6.734 1.00 95.44 184 ARG A CA 1
ATOM 1484 C C . ARG A 1 184 ? -11.449 -15.682 6.721 1.00 95.44 184 ARG A C 1
ATOM 1486 O O . ARG A 1 184 ? -12.028 -16.069 7.736 1.00 95.44 184 ARG A O 1
ATOM 1493 N N . PRO A 1 185 ? -11.422 -16.413 5.588 1.00 95.62 185 PRO A N 1
ATOM 1494 C CA . PRO A 1 185 ? -10.516 -16.228 4.447 1.00 95.62 185 PRO A CA 1
ATOM 1495 C C . PRO A 1 185 ? -10.969 -15.210 3.382 1.00 95.62 185 PRO A C 1
ATOM 1497 O O . PRO A 1 185 ? -10.265 -15.054 2.387 1.00 95.62 185 PRO A O 1
ATOM 1500 N N . ALA A 1 186 ? -12.099 -14.516 3.553 1.00 96.88 186 ALA A N 1
ATOM 1501 C CA . ALA A 1 186 ? -12.556 -13.529 2.578 1.00 96.88 186 ALA A CA 1
ATOM 1502 C C . ALA A 1 186 ? -11.651 -12.280 2.542 1.00 96.88 186 ALA A C 1
ATOM 1504 O O . ALA A 1 186 ? -11.045 -11.887 3.543 1.00 96.88 186 ALA A O 1
ATOM 1505 N N . VAL A 1 187 ? -11.578 -11.647 1.369 1.00 97.50 187 VAL A N 1
ATOM 1506 C CA . VAL A 1 187 ? -10.853 -10.394 1.126 1.00 97.50 187 VAL A CA 1
ATOM 1507 C C . VAL A 1 187 ? -11.713 -9.471 0.269 1.00 97.50 187 VAL A C 1
ATOM 1509 O O . VAL A 1 187 ? -12.331 -9.909 -0.700 1.00 97.50 187 VAL A O 1
ATOM 1512 N N . GLU A 1 188 ? -11.755 -8.190 0.620 1.00 98.00 188 GLU A N 1
ATOM 1513 C CA . GLU A 1 188 ? -12.422 -7.173 -0.190 1.00 98.00 188 GLU A CA 1
ATOM 1514 C C . GLU A 1 188 ? -11.438 -6.688 -1.263 1.00 98.00 188 GLU A C 1
ATOM 1516 O O . GLU A 1 188 ? -10.325 -6.270 -0.939 1.00 98.00 188 GLU A O 1
ATOM 1521 N N . VAL A 1 189 ? -11.822 -6.759 -2.541 1.00 98.19 189 VAL A N 1
ATOM 1522 C CA . VAL A 1 189 ? -10.969 -6.341 -3.664 1.00 98.19 189 VAL A CA 1
ATOM 1523 C C . VAL A 1 189 ? -11.593 -5.140 -4.361 1.00 98.19 189 VAL A C 1
ATOM 1525 O O . VAL A 1 189 ? -12.630 -5.249 -5.013 1.00 98.19 189 VAL A O 1
ATOM 1528 N N . TYR A 1 190 ? -10.926 -3.998 -4.250 1.00 98.50 190 TYR A N 1
ATOM 1529 C CA . TYR A 1 190 ? -11.223 -2.785 -5.000 1.00 98.50 190 TYR A CA 1
ATOM 1530 C C . TYR A 1 190 ? -10.385 -2.799 -6.272 1.00 98.50 190 TYR A C 1
ATOM 1532 O O . TYR A 1 190 ? -9.195 -3.098 -6.217 1.00 98.50 190 TYR A O 1
ATOM 1540 N N . TYR A 1 191 ? -10.980 -2.484 -7.416 1.00 97.88 191 TYR A N 1
ATOM 1541 C CA . TYR A 1 191 ? -10.309 -2.575 -8.709 1.00 97.88 191 TYR A CA 1
ATOM 1542 C C . TYR A 1 191 ? -10.723 -1.419 -9.616 1.00 97.88 191 TYR A C 1
ATOM 1544 O O . TYR A 1 191 ? -11.858 -0.950 -9.551 1.00 97.88 191 TYR A O 1
ATOM 1552 N N . TRP A 1 192 ? -9.788 -0.927 -10.428 1.00 97.38 192 TRP A N 1
ATOM 1553 C CA . TRP A 1 192 ? -10.030 0.190 -11.342 1.00 97.38 192 TRP A CA 1
ATOM 1554 C C . TRP A 1 192 ? -9.087 0.156 -12.546 1.00 97.38 192 TRP A C 1
ATOM 1556 O O . TRP A 1 192 ? -8.042 -0.508 -12.552 1.00 97.38 192 TRP A O 1
ATOM 1566 N N . ARG A 1 193 ? -9.475 0.870 -13.600 1.00 95.38 193 ARG A N 1
ATOM 1567 C CA . ARG A 1 193 ? -8.718 0.993 -14.850 1.00 95.38 193 ARG A CA 1
ATOM 1568 C C . ARG A 1 193 ? -7.862 2.253 -14.867 1.00 95.38 193 ARG A C 1
ATOM 1570 O O . ARG A 1 193 ? -8.095 3.218 -14.141 1.00 95.38 193 ARG A O 1
ATOM 1577 N N . ARG A 1 194 ? -6.870 2.286 -15.755 1.00 91.12 194 ARG A N 1
ATOM 1578 C CA . ARG A 1 194 ? -5.905 3.395 -15.881 1.00 91.12 194 ARG A CA 1
ATOM 1579 C C . ARG A 1 194 ? -6.494 4.762 -16.197 1.00 91.12 194 ARG A C 1
ATOM 1581 O O . ARG A 1 194 ? -5.830 5.771 -15.990 1.00 91.12 194 ARG A O 1
ATOM 1588 N N . ASN A 1 195 ? -7.684 4.791 -16.776 1.00 89.88 195 ASN A N 1
ATOM 1589 C CA . ASN A 1 195 ? -8.404 5.994 -17.173 1.00 89.88 195 ASN A CA 1
ATOM 1590 C C . ASN A 1 195 ? -9.504 6.370 -16.169 1.00 89.88 195 ASN A C 1
ATOM 1592 O O . ASN A 1 195 ? -10.251 7.314 -16.416 1.00 89.88 195 ASN A O 1
ATOM 1596 N N . GLU A 1 196 ? -9.600 5.646 -15.057 1.00 93.06 196 GLU A N 1
ATOM 1597 C CA . GLU A 1 196 ? -10.560 5.885 -13.989 1.00 93.06 196 GLU A CA 1
ATOM 1598 C C . GLU A 1 196 ? -9.885 6.586 -12.806 1.00 93.06 196 GLU A C 1
ATOM 1600 O O . GLU A 1 196 ? -8.661 6.563 -12.639 1.00 93.06 196 GLU A O 1
ATOM 1605 N N . ARG A 1 197 ? -10.709 7.233 -11.979 1.00 94.56 197 ARG A N 1
ATOM 1606 C CA . ARG A 1 197 ? -10.278 7.787 -10.695 1.00 94.56 197 ARG A CA 1
ATOM 1607 C C . ARG A 1 197 ? -9.887 6.634 -9.767 1.00 94.56 197 ARG A C 1
ATOM 1609 O O . ARG A 1 197 ? -10.617 5.649 -9.692 1.00 94.56 197 ARG A O 1
ATOM 1616 N N . MET A 1 198 ? -8.788 6.778 -9.028 1.00 96.50 198 MET A N 1
ATOM 1617 C CA . MET A 1 198 ? -8.449 5.812 -7.981 1.00 96.50 198 MET A CA 1
ATOM 1618 C C . MET A 1 198 ? -9.529 5.819 -6.881 1.00 96.50 198 MET A C 1
ATOM 1620 O O . MET A 1 198 ? -10.024 6.893 -6.520 1.00 96.50 198 MET A O 1
ATOM 1624 N N . PRO A 1 199 ? -9.916 4.652 -6.341 1.00 97.69 199 PRO A N 1
ATOM 1625 C CA . PRO A 1 199 ? -11.000 4.566 -5.373 1.00 97.69 199 PRO A CA 1
ATOM 1626 C C . PRO A 1 199 ? -10.584 5.083 -3.993 1.00 97.69 199 PRO A C 1
ATOM 1628 O O . PRO A 1 199 ? -9.409 5.095 -3.627 1.00 97.69 199 PRO A O 1
ATOM 1631 N N . THR A 1 200 ? -11.580 5.443 -3.191 1.00 98.50 200 THR A N 1
ATOM 1632 C CA . THR A 1 200 ? -11.414 5.551 -1.741 1.00 98.50 200 THR A CA 1
ATOM 1633 C C . THR A 1 200 ? -11.568 4.160 -1.135 1.00 98.50 200 THR A C 1
ATOM 1635 O O . THR A 1 200 ? -12.572 3.500 -1.402 1.00 98.50 200 THR A O 1
ATOM 1638 N N . ILE A 1 201 ? -10.597 3.717 -0.335 1.00 98.56 201 ILE A N 1
ATOM 1639 C CA . ILE A 1 201 ? -10.585 2.376 0.269 1.00 98.56 201 ILE A CA 1
ATOM 1640 C C . ILE A 1 201 ? -10.622 2.447 1.800 1.00 98.56 201 ILE A C 1
ATOM 1642 O O . ILE A 1 201 ? -10.047 3.370 2.383 1.00 98.56 201 ILE A O 1
ATOM 1646 N N . PRO A 1 202 ? -11.269 1.489 2.481 1.00 98.38 202 PRO A N 1
ATOM 1647 C CA . PRO A 1 202 ? -11.265 1.438 3.931 1.00 98.38 202 PRO A CA 1
ATOM 1648 C C . PRO A 1 202 ? -9.930 0.920 4.463 1.00 98.38 202 PRO A C 1
ATOM 1650 O O . PRO A 1 202 ? -9.383 -0.075 3.988 1.00 98.38 202 PRO A O 1
ATOM 1653 N N . ILE A 1 203 ? -9.432 1.585 5.497 1.00 98.69 203 ILE A N 1
ATOM 1654 C CA . ILE A 1 203 ? -8.303 1.149 6.305 1.00 98.69 203 ILE A CA 1
ATOM 1655 C C . ILE A 1 203 ? -8.875 0.687 7.647 1.00 98.69 203 ILE A C 1
ATOM 1657 O O . ILE A 1 203 ? -9.260 1.539 8.457 1.00 98.69 203 ILE A O 1
ATOM 1661 N N . PRO A 1 204 ? -8.992 -0.634 7.871 1.00 98.38 204 PRO A N 1
ATOM 1662 C CA . PRO A 1 204 ? -9.591 -1.167 9.087 1.00 98.38 204 PRO A CA 1
ATOM 1663 C C . PRO A 1 204 ? -8.756 -0.792 10.315 1.00 98.38 204 PRO A C 1
ATOM 1665 O O . PRO A 1 204 ? -7.528 -0.693 10.239 1.00 98.38 204 PRO A O 1
ATOM 1668 N N . LEU A 1 205 ? -9.435 -0.576 11.436 1.00 98.12 205 LEU A N 1
ATOM 1669 C CA . LEU A 1 205 ? -8.864 -0.423 12.773 1.00 98.12 205 LEU A CA 1
ATOM 1670 C C . LEU A 1 205 ? -9.394 -1.552 13.666 1.00 98.12 205 LEU A C 1
ATOM 1672 O O . LEU A 1 205 ? -10.015 -2.490 13.170 1.00 98.12 205 LEU A O 1
ATOM 1676 N N . LEU A 1 206 ? -9.183 -1.472 14.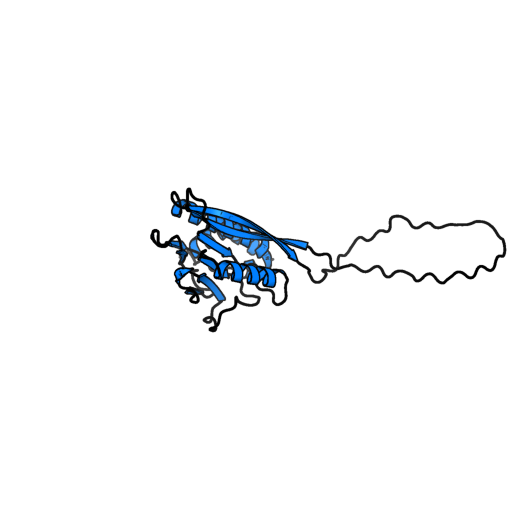984 1.00 95.88 206 LEU A N 1
ATOM 1677 C CA . LEU A 1 206 ? -9.817 -2.429 15.889 1.00 95.88 206 LEU A CA 1
ATOM 1678 C C . LEU A 1 206 ? -11.340 -2.378 15.729 1.00 95.88 206 LEU A C 1
ATOM 1680 O O . LEU A 1 206 ? -11.921 -1.323 15.473 1.00 95.88 206 LEU A O 1
ATOM 1684 N N . ARG A 1 207 ? -11.978 -3.533 15.935 1.00 88.56 207 ARG A N 1
ATOM 1685 C CA . ARG A 1 207 ? -13.408 -3.770 15.687 1.00 88.56 207 ARG A CA 1
ATOM 1686 C C . ARG A 1 207 ? -14.334 -2.669 16.215 1.00 88.56 207 ARG A C 1
ATOM 1688 O O . ARG A 1 207 ? -15.283 -2.303 15.529 1.00 88.56 207 ARG A O 1
ATOM 1695 N N . ASP A 1 208 ? -14.059 -2.150 17.408 1.00 90.81 208 ASP A N 1
ATOM 1696 C CA . ASP A 1 208 ? -14.911 -1.155 18.071 1.00 90.81 208 ASP A CA 1
ATOM 1697 C C . ASP A 1 208 ? -14.702 0.279 17.546 1.00 90.81 208 ASP A C 1
ATOM 1699 O O . ASP A 1 208 ? -15.535 1.152 17.790 1.00 90.81 208 ASP A O 1
ATOM 1703 N N . ASP A 1 209 ? -13.612 0.531 16.815 1.00 94.38 209 ASP A N 1
ATOM 1704 C CA . ASP A 1 209 ? -13.257 1.846 16.268 1.00 94.38 209 ASP A CA 1
ATOM 1705 C C . ASP A 1 209 ? -13.570 1.989 14.766 1.00 94.38 209 ASP A C 1
ATOM 1707 O O . ASP A 1 209 ? -13.541 3.101 14.235 1.00 94.38 209 ASP A O 1
ATOM 1711 N N . GLY A 1 210 ? -13.909 0.894 14.078 1.00 94.88 210 GLY A N 1
ATOM 1712 C CA . GLY A 1 210 ? -14.323 0.911 12.675 1.00 94.88 210 GLY A CA 1
ATOM 1713 C C . GLY A 1 210 ? -13.154 1.062 11.701 1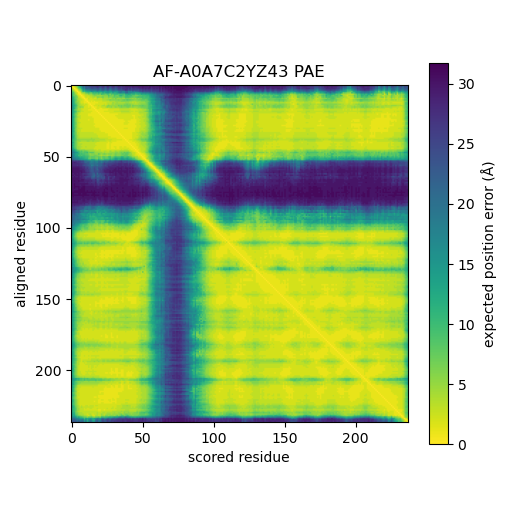.00 94.88 210 GLY A C 1
ATOM 1714 O O . GLY A 1 210 ? -12.258 0.220 11.655 1.00 94.88 210 GLY A O 1
ATOM 1715 N N . GLU A 1 211 ? -13.185 2.097 10.860 1.00 97.19 211 GLU A N 1
ATOM 1716 C CA . GLU A 1 211 ? -12.227 2.276 9.765 1.00 97.19 211 GLU A CA 1
ATOM 1717 C C . GLU A 1 211 ? -11.999 3.744 9.390 1.00 97.19 211 GLU A C 1
ATOM 1719 O O . GLU A 1 211 ? -12.834 4.617 9.634 1.00 97.19 211 GLU A O 1
ATOM 1724 N N . VAL A 1 212 ? -10.866 4.003 8.736 1.00 98.06 212 VAL A N 1
ATOM 1725 C CA . VAL A 1 212 ? -10.542 5.294 8.117 1.00 98.06 212 VAL A CA 1
ATOM 1726 C C . VAL A 1 212 ? -10.553 5.145 6.595 1.00 98.06 212 VAL A C 1
ATOM 1728 O O . VAL A 1 212 ? -9.921 4.248 6.053 1.00 98.06 212 VAL A O 1
ATOM 1731 N N . LEU A 1 213 ? -11.232 6.045 5.883 1.00 98.50 213 LEU A N 1
ATOM 1732 C CA . LEU A 1 213 ? -11.403 5.963 4.425 1.00 98.50 213 LEU A CA 1
ATOM 1733 C C . LEU A 1 213 ? -10.282 6.657 3.637 1.00 98.50 213 LEU A C 1
ATOM 1735 O O . LEU A 1 213 ? -10.371 7.856 3.394 1.00 98.50 213 LEU A O 1
ATOM 1739 N N . LEU A 1 214 ? -9.264 5.923 3.189 1.00 98.69 214 LEU A N 1
ATOM 1740 C CA . LEU A 1 214 ? -8.136 6.439 2.404 1.00 98.69 214 LEU A CA 1
ATOM 1741 C C . LEU A 1 214 ? -8.540 6.788 0.962 1.00 98.69 214 LEU A C 1
ATOM 1743 O O . LEU A 1 214 ? -8.753 5.895 0.146 1.00 98.69 214 LEU A O 1
ATOM 1747 N N . ASP A 1 215 ? -8.592 8.082 0.626 1.00 98.44 215 ASP A N 1
ATOM 1748 C CA . ASP A 1 215 ? -8.782 8.555 -0.759 1.00 98.44 215 ASP A CA 1
ATOM 1749 C C . ASP A 1 215 ? -7.470 8.405 -1.546 1.00 98.44 215 ASP A C 1
ATOM 1751 O O . ASP A 1 215 ? -6.589 9.269 -1.482 1.00 98.44 215 ASP A O 1
ATOM 1755 N N . LEU A 1 216 ? -7.326 7.295 -2.281 1.00 98.25 216 LEU A N 1
ATOM 1756 C CA . LEU A 1 216 ? -6.109 7.004 -3.044 1.00 98.25 216 LEU A CA 1
ATOM 1757 C C . LEU A 1 216 ? -5.841 8.050 -4.125 1.00 98.25 216 LEU A C 1
ATOM 1759 O O . LEU A 1 216 ? -4.679 8.360 -4.386 1.00 98.25 216 LEU A O 1
ATOM 1763 N N . GLN A 1 217 ? -6.891 8.617 -4.725 1.00 97.56 217 GLN A N 1
ATOM 1764 C CA . GLN A 1 217 ? -6.747 9.634 -5.760 1.00 97.56 217 GLN A CA 1
ATOM 1765 C C . GLN A 1 217 ? -6.113 10.896 -5.177 1.00 97.56 217 GLN A C 1
ATOM 1767 O O . GLN A 1 217 ? -5.147 11.408 -5.736 1.00 97.56 217 GLN A O 1
ATOM 1772 N N . ALA A 1 218 ? -6.623 11.375 -4.041 1.00 97.31 218 ALA A N 1
ATOM 1773 C CA . ALA A 1 218 ? -6.094 12.569 -3.389 1.00 97.31 218 ALA A CA 1
ATOM 1774 C C . ALA A 1 218 ? -4.631 12.382 -2.958 1.00 97.31 218 ALA A C 1
ATOM 1776 O O . ALA A 1 218 ? -3.811 13.288 -3.108 1.00 97.31 218 ALA A O 1
ATOM 1777 N N . VAL A 1 219 ? -4.288 11.196 -2.444 1.00 97.94 219 VAL A N 1
ATOM 1778 C CA . VAL A 1 219 ? -2.910 10.886 -2.051 1.00 97.94 219 VAL A CA 1
ATOM 1779 C C . VAL A 1 219 ? -1.990 10.827 -3.268 1.00 97.94 219 VAL A C 1
ATOM 1781 O O . VAL A 1 219 ? -0.915 11.424 -3.235 1.00 97.94 219 VAL A O 1
ATOM 1784 N N . TYR A 1 220 ? -2.421 10.178 -4.351 1.00 97.25 220 TYR A N 1
ATOM 1785 C CA . TYR A 1 220 ? -1.668 10.122 -5.600 1.00 97.25 220 TYR A CA 1
ATOM 1786 C C . TYR A 1 220 ? -1.440 11.514 -6.197 1.00 97.25 220 TYR A C 1
ATOM 1788 O O . TYR A 1 220 ? -0.313 11.840 -6.567 1.00 97.25 220 TYR A O 1
ATOM 1796 N N . GLU A 1 221 ? -2.473 12.356 -6.253 1.00 96.19 221 GLU A N 1
ATOM 1797 C CA . GLU A 1 221 ? -2.372 13.734 -6.745 1.00 96.19 221 GLU A CA 1
ATOM 1798 C C . GLU A 1 221 ? -1.372 14.558 -5.932 1.00 96.19 221 GLU A C 1
ATOM 1800 O O . GLU A 1 221 ? -0.536 15.262 -6.507 1.00 96.19 221 GLU A O 1
ATOM 1805 N N . GLU A 1 222 ? -1.401 14.432 -4.604 1.00 96.00 222 GLU A N 1
ATOM 1806 C CA . GLU A 1 222 ? -0.444 15.103 -3.726 1.00 96.00 222 GLU A CA 1
ATOM 1807 C C . GLU A 1 222 ? 0.982 14.586 -3.948 1.00 96.00 222 GLU A C 1
ATOM 1809 O O . GLU A 1 222 ? 1.913 15.380 -4.086 1.00 96.00 222 GLU A O 1
ATOM 1814 N N . THR A 1 223 ? 1.175 13.266 -4.049 1.00 96.62 223 THR A N 1
ATOM 1815 C CA . THR A 1 223 ? 2.475 12.670 -4.388 1.00 96.62 223 THR A CA 1
ATOM 1816 C C . THR A 1 223 ? 2.991 13.195 -5.727 1.00 96.62 223 THR A C 1
ATOM 1818 O O . THR A 1 223 ? 4.145 13.622 -5.822 1.00 96.62 223 THR A O 1
ATOM 1821 N N . TYR A 1 224 ? 2.126 13.219 -6.743 1.00 94.94 224 TYR A N 1
ATOM 1822 C CA . TYR A 1 224 ? 2.468 13.638 -8.096 1.00 94.94 224 TYR A CA 1
ATOM 1823 C C . TYR A 1 224 ? 2.871 15.106 -8.166 1.00 94.94 224 TYR A C 1
ATOM 1825 O O . TYR A 1 224 ? 3.892 15.457 -8.765 1.00 94.94 224 TYR A O 1
ATOM 1833 N N . LYS A 1 225 ? 2.097 15.958 -7.493 1.00 94.50 225 LYS A N 1
ATOM 1834 C CA . LYS A 1 225 ? 2.349 17.391 -7.384 1.00 94.50 225 LYS A CA 1
ATOM 1835 C C . LYS A 1 225 ? 3.622 17.683 -6.595 1.00 94.50 225 LYS A C 1
ATOM 1837 O O . LYS A 1 225 ? 4.444 18.475 -7.048 1.00 94.50 225 LYS A O 1
ATOM 1842 N N . ARG A 1 226 ? 3.810 17.054 -5.432 1.00 93.75 226 ARG A N 1
ATOM 1843 C CA . ARG A 1 226 ? 4.953 17.313 -4.543 1.00 93.75 226 ARG A CA 1
ATOM 1844 C C . ARG A 1 226 ? 6.287 16.967 -5.201 1.00 93.75 226 ARG A C 1
ATOM 1846 O O . ARG A 1 226 ? 7.236 17.735 -5.080 1.00 93.75 226 ARG A O 1
ATOM 1853 N N . ALA A 1 227 ? 6.350 15.846 -5.917 1.00 93.00 227 ALA A N 1
ATOM 1854 C CA . ALA A 1 227 ? 7.563 15.387 -6.596 1.00 93.00 227 ALA A CA 1
ATOM 1855 C C . ALA A 1 227 ? 7.742 15.958 -8.018 1.00 93.00 227 ALA A C 1
ATOM 1857 O O . ALA A 1 227 ? 8.726 15.633 -8.689 1.00 93.00 227 ALA A O 1
ATOM 1858 N N . ARG A 1 228 ? 6.802 16.801 -8.476 1.00 92.50 228 ARG A N 1
ATOM 1859 C CA . ARG A 1 228 ? 6.778 17.415 -9.813 1.00 92.50 228 ARG A CA 1
ATOM 1860 C C . ARG A 1 228 ? 6.963 16.404 -10.947 1.00 92.50 228 ARG A C 1
ATOM 1862 O O . ARG A 1 228 ? 7.744 16.618 -11.880 1.00 92.50 228 ARG A O 1
ATOM 1869 N N . TYR A 1 229 ? 6.243 15.281 -10.873 1.00 92.25 229 TYR A N 1
ATOM 1870 C CA . TYR A 1 229 ? 6.286 14.269 -11.934 1.00 92.25 229 TYR A CA 1
ATOM 1871 C C . TYR A 1 229 ? 5.716 14.782 -13.260 1.00 92.25 229 TYR A C 1
ATOM 1873 O O . TYR A 1 229 ? 6.090 14.262 -14.305 1.00 92.25 229 TYR A O 1
ATOM 1881 N N . ASP A 1 230 ? 4.892 15.836 -13.239 1.00 88.38 230 ASP A N 1
ATOM 1882 C CA . ASP A 1 230 ? 4.466 16.576 -14.432 1.00 88.38 230 ASP A CA 1
ATOM 1883 C C . ASP A 1 230 ? 5.658 17.017 -15.289 1.00 88.38 230 ASP A C 1
ATOM 1885 O O . ASP A 1 230 ? 5.627 16.830 -16.501 1.00 88.38 230 ASP A O 1
ATOM 1889 N N . VAL A 1 231 ? 6.714 17.532 -14.652 1.00 89.00 231 VAL A N 1
ATOM 1890 C CA . VAL A 1 231 ? 7.929 18.015 -15.326 1.00 89.00 231 VAL A CA 1
ATOM 1891 C C . VAL A 1 231 ? 8.878 16.861 -15.634 1.00 89.00 231 VAL A C 1
ATOM 1893 O O . VAL A 1 231 ? 9.370 16.709 -16.746 1.00 89.00 231 VAL A O 1
ATOM 1896 N N . ARG A 1 232 ? 9.112 15.986 -14.653 1.00 86.25 232 ARG A N 1
ATOM 1897 C CA . ARG A 1 232 ? 10.101 14.902 -14.789 1.00 86.25 232 ARG A CA 1
ATOM 1898 C C . ARG A 1 232 ? 9.708 13.854 -15.829 1.00 86.25 232 ARG A C 1
ATOM 1900 O O . ARG A 1 232 ? 10.573 13.143 -16.326 1.00 86.25 232 ARG A O 1
ATOM 1907 N N . LEU A 1 233 ? 8.416 13.739 -16.139 1.00 85.19 233 LEU A N 1
ATOM 1908 C CA . LEU A 1 233 ? 7.905 12.849 -17.179 1.00 85.19 233 LEU A CA 1
ATOM 1909 C C . LEU A 1 233 ? 7.628 13.577 -18.504 1.00 85.19 233 LEU A C 1
ATOM 1911 O O . LEU A 1 233 ? 7.414 12.900 -19.507 1.00 85.19 233 LEU A O 1
ATOM 1915 N N . SER A 1 234 ? 7.639 14.914 -18.558 1.00 72.00 234 SER A N 1
ATOM 1916 C CA . SER A 1 234 ? 7.536 15.648 -19.829 1.00 72.00 234 SER A CA 1
ATOM 1917 C C . SER A 1 234 ? 8.852 15.681 -20.611 1.00 72.00 234 SER A C 1
ATOM 1919 O O . SER A 1 234 ? 8.822 15.832 -21.830 1.00 72.00 234 SER A O 1
ATOM 1921 N N . ASP A 1 235 ? 9.986 15.466 -19.941 1.00 51.72 235 ASP A N 1
ATOM 1922 C CA . ASP A 1 235 ? 11.329 15.531 -20.530 1.00 51.72 235 ASP A CA 1
ATOM 1923 C C . ASP A 1 235 ? 11.724 14.218 -21.226 1.00 51.72 235 ASP A C 1
ATOM 1925 O O . ASP A 1 235 ? 12.628 13.484 -20.829 1.00 51.72 235 ASP A O 1
ATOM 1929 N N . SER A 1 236 ? 11.010 13.892 -22.297 1.00 47.66 236 SER A N 1
ATOM 1930 C CA . SER A 1 236 ? 11.464 12.928 -23.303 1.00 47.66 236 SER A CA 1
ATOM 1931 C C . SER A 1 236 ? 11.350 13.584 -24.667 1.00 47.66 236 SER A C 1
ATOM 1933 O O . SER A 1 236 ? 10.398 13.337 -25.405 1.00 47.66 236 SER A O 1
ATOM 1935 N N . GLY A 1 237 ? 12.284 14.502 -24.918 1.00 39.59 237 GLY A N 1
ATOM 1936 C CA . GLY A 1 237 ? 12.631 14.955 -26.263 1.00 39.59 237 GLY A CA 1
ATOM 1937 C C . GLY A 1 237 ? 13.535 13.947 -26.954 1.00 39.59 237 GLY A C 1
ATOM 1938 O O . GLY A 1 237 ? 14.297 13.260 -26.236 1.00 39.59 237 GLY A O 1
#

Radius of gyration: 26.01 Å; Cα contacts (8 Å, |Δi|>4): 334; chains: 1; bounding box: 87×57×50 Å

Sequence (237 aa):
MPESRLLTMNTRLEEQLWHDFHPNMIVSIHSWLMPRLLPKYAAQIEERVYVEHTEPVPARQVFRPDVVIHTETAGEGRAQASRAAVAEPAILTLPMPTEQRERYIAIVSLPSRELVTVIELLSPANKRAGADGRREYLRKREQILQSAVHLVEIDLLLKGERLPTVEPLPEADYYAFVSRSEYRPAVEVYYWRRNERMPTIPIPLLRDDGEVLLDLQAVYEETYKRARYDVRLSDSG

pLDDT: mean 85.13, std 18.49, range [35.34, 98.88]

Mean predicted aligned error: 9.83 Å

Nearest PDB structures (foldseek):
  8ftf-assembly1_A  TM=1.483E-01  e=4.314E-01  Salmonella enterica subsp. enterica serovar Typhimurium
  1e2v-assembly3_C  TM=2.741E-01  e=6.391E+00  Chlamydomonas reinhardtii